Protein AF-0000000077902011 (afdb_homodimer)

Solvent-accessible surface area (backbone atoms only — not comparable to full-atom values): 17904 Å² total; per-residue (Å²): 120,69,70,60,54,56,53,49,54,52,48,48,55,47,44,52,52,46,49,56,50,55,68,57,34,73,66,52,51,57,49,39,41,45,25,23,42,30,40,17,46,44,50,27,26,70,61,70,76,51,81,43,44,37,40,57,30,70,66,43,25,51,51,51,55,58,44,61,73,37,83,66,37,44,55,45,51,48,33,32,53,66,62,37,69,85,57,43,68,66,44,29,61,64,56,63,69,36,73,92,52,53,88,37,29,40,35,40,29,17,16,59,59,52,91,48,34,27,42,25,27,36,32,24,46,55,15,62,43,68,56,47,87,57,96,64,68,70,35,47,59,31,36,33,15,61,45,80,48,61,40,67,48,97,86,67,47,76,45,59,25,35,39,34,44,36,37,15,55,65,63,77,133,120,70,70,61,54,55,54,48,53,52,48,48,57,47,45,50,51,45,46,56,51,55,68,58,35,72,66,52,51,56,50,40,40,45,26,24,42,31,41,18,47,44,48,25,26,71,58,72,76,55,80,43,44,38,39,58,31,70,67,44,24,50,50,49,54,57,44,63,72,38,81,65,37,46,56,43,51,49,34,33,53,67,63,38,69,86,56,42,67,67,44,29,62,66,57,64,70,36,73,91,52,53,88,37,29,41,35,41,29,18,18,58,61,51,91,47,36,26,43,24,28,36,33,24,47,56,14,61,44,67,56,46,88,58,97,65,67,71,34,47,59,31,36,32,15,61,46,80,48,60,40,68,46,97,86,70,46,77,45,57,26,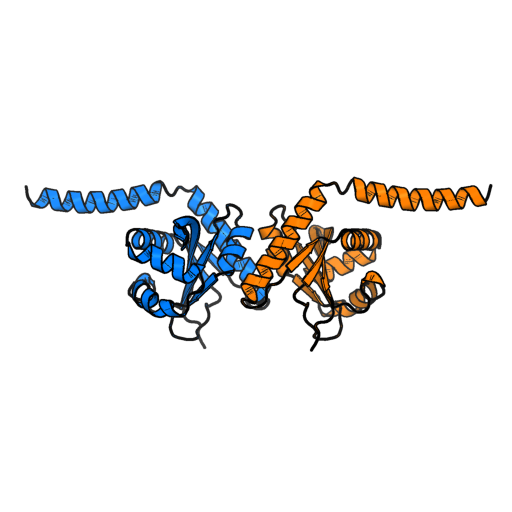34,40,34,45,35,35,16,53,65,62,77,133

pLDDT: mean 82.46, std 19.45, range [33.44, 98.12]

Sequence (346 aa):
MKTMKKILALALAGVMALALLTGCGTGSSASHKSIAKAMADYANGHWGKTTITCTSSAELDALLQMWAADPRFETAVKVVYTDDSASLPTIRSYFSSNPALSNKVVCLYCGKYDKDAGKQAINLNAHYAYINTSNIDLAGERQIGLITTSFTDTNGKKVKVRFAVVVSEIPKPMKTMKKILALALAGVMALALLTGCGTGSSASHKSIAKAMADYANGHWGKTTITCTSSAELDALLQMWAADPRFETAVKVVYTDDSASLPTIRSYFSSNPALSNKVVCLYCGKYDKDAGKQAINLNAHYAYINTSNIDLAGERQIGLITTSFTDTNGKKVKVRFAVVVSEIPKP

Secondary structure (DSSP, 8-state):
-HHHHHHHHHHHHHHHHHHHHHHS-HHHHHHHHHHHHHHHHHHHHHHSSS--EEEE-HHHHHHHHHHHTSTTHHHHHHHHHTT-GGGHHHHHHHHHT-GGGTTSEEEEEEEE--SSHHHHHHHHHTSEEE-SSS-PPP-SEEEEEEEEEEEE-TTS-EEEEEEEEEEEPPPP-/-HHHHHHHHHHHHHHHHHHHHHHS-HHHHHHHHHHHHHHHHHHHHHHSSS--EEEE-HHHHHHHHHHHTSTTHHHHHHHHHTT-GGGHHHHHHHHHT-GGGTTSEEEEEEEE--SSHHHHHHHHHTSEEE-SSS-PPP-SEEEEEEEEEEEE-TTS-EEEEEEEEEEEPPPP-

Nearest PDB structures (foldseek):
  3e23-assembly1_A  TM=6.601E-01  e=2.423E+00  Rhodopseudomonas palustris
  9ftg-assembly1_A  TM=6.464E-01  e=6.924E+00  Desulfofustis sp. PB-SRB1
  4w6r-assembly1_A  TM=4.523E-01  e=3.688E+00  synthetic construct
  3e23-assembly1_A  TM=6.634E-01  e=2.354E+00  Rhodopseudomonas palustris
  9ftg-assembly1_A  TM=6.468E-01  e=6.770E+00  Desulfofustis sp. PB-SRB1

Radius of gyration: 24.67 Å; Cα contacts (8 Å, |Δi|>4): 596; chains: 2; bounding box: 43×98×60 Å

Structure (mmCIF, N/CA/C/O backbone):
data_AF-0000000077902011-model_v1
#
loop_
_entity.id
_entity.type
_entity.pdbx_description
1 polymer Lipoprotein
#
loop_
_atom_site.group_PDB
_atom_site.id
_atom_site.type_symbol
_atom_site.label_atom_id
_atom_site.label_alt_id
_atom_site.label_comp_id
_atom_site.label_asym_id
_atom_site.label_entity_id
_atom_site.label_seq_id
_atom_site.pdbx_PDB_ins_code
_atom_site.Cartn_x
_atom_site.Cartn_y
_atom_site.Cartn_z
_atom_site.occupancy
_atom_site.B_iso_or_equiv
_atom_site.auth_seq_id
_atom_site.auth_comp_id
_atom_site.auth_asym_id
_atom_site.auth_atom_id
_atom_site.pdbx_PDB_model_num
ATOM 1 N N . MET A 1 1 ? -7.66 57.594 7.148 1 33.44 1 MET A N 1
ATOM 2 C CA . MET A 1 1 ? -6.473 56.938 6.594 1 33.44 1 MET A CA 1
ATOM 3 C C . MET A 1 1 ? -6.188 55.625 7.301 1 33.44 1 MET A C 1
ATOM 5 O O . MET A 1 1 ? -5.348 54.844 6.852 1 33.44 1 MET A O 1
ATOM 9 N N . LYS A 1 2 ? -6.441 55.531 8.555 1 48.31 2 LYS A N 1
ATOM 10 C CA . LYS A 1 2 ? -6.121 54.375 9.367 1 48.31 2 LYS A CA 1
ATOM 11 C C . LYS A 1 2 ? -7.008 53.188 9 1 48.31 2 LYS A C 1
ATOM 13 O O . LYS A 1 2 ? -6.586 52.031 9.102 1 48.31 2 LYS A O 1
ATOM 18 N N . THR A 1 3 ? -8.266 53.375 8.75 1 48.88 3 THR A N 1
ATOM 19 C CA . THR A 1 3 ? -9.18 52.281 8.422 1 48.88 3 THR A CA 1
ATOM 20 C C . THR A 1 3 ? -8.789 51.625 7.094 1 48.88 3 THR A C 1
ATOM 22 O O . THR A 1 3 ? -9.062 50.469 6.867 1 48.88 3 THR A O 1
ATOM 25 N N . MET A 1 4 ? -8.211 52.375 6.156 1 44.16 4 MET A N 1
ATOM 26 C CA . MET A 1 4 ? -7.875 51.781 4.867 1 44.16 4 MET A CA 1
ATOM 27 C C . MET A 1 4 ? -6.703 50.812 5.004 1 44.16 4 MET A C 1
ATOM 29 O O . MET A 1 4 ? -6.555 49.906 4.195 1 44.16 4 MET A O 1
ATOM 33 N N . LYS A 1 5 ? -5.785 51 5.941 1 45.81 5 LYS A N 1
ATOM 34 C CA . LYS A 1 5 ? -4.664 50.062 6.035 1 45.81 5 LYS A CA 1
ATOM 35 C C . LYS A 1 5 ? -5.113 48.719 6.586 1 45.81 5 LYS A C 1
ATOM 37 O O . LYS A 1 5 ? -4.52 47.688 6.27 1 45.81 5 LYS A O 1
ATOM 42 N N . LYS A 1 6 ? -6.082 48.625 7.477 1 44.25 6 LYS A N 1
ATOM 43 C CA . LYS A 1 6 ? -6.496 47.312 7.984 1 44.25 6 LYS A CA 1
ATOM 44 C C . LYS A 1 6 ? -7.23 46.5 6.91 1 44.25 6 LYS A C 1
ATOM 46 O O . LYS A 1 6 ? -7.113 45.281 6.848 1 44.25 6 LYS A O 1
ATOM 51 N N . ILE A 1 7 ? -7.984 47.125 6.059 1 45.97 7 ILE A N 1
ATOM 52 C CA . ILE A 1 7 ? -8.664 46.344 5.023 1 45.97 7 ILE A CA 1
ATOM 53 C C . ILE A 1 7 ? -7.648 45.844 4.004 1 45.97 7 ILE A C 1
ATOM 55 O O . ILE A 1 7 ? -7.758 44.719 3.521 1 45.97 7 ILE A O 1
ATOM 59 N N . LEU A 1 8 ? -6.555 46.625 3.799 1 42.62 8 LEU A N 1
ATOM 60 C CA . LEU A 1 8 ? -5.586 46.125 2.838 1 42.62 8 LEU A CA 1
ATOM 61 C C . LEU A 1 8 ? -4.812 44.938 3.422 1 42.62 8 LEU A C 1
ATOM 63 O O . LEU A 1 8 ? -4.527 43.969 2.715 1 42.62 8 LEU A O 1
ATOM 67 N N . ALA A 1 9 ? -4.492 44.906 4.727 1 42.31 9 ALA A N 1
ATOM 68 C CA . ALA A 1 9 ? -3.814 43.75 5.309 1 42.31 9 ALA A CA 1
ATOM 69 C C . ALA A 1 9 ? -4.719 42.531 5.297 1 42.31 9 ALA A C 1
ATOM 71 O O . ALA A 1 9 ? -4.254 41.406 5.059 1 42.31 9 ALA A O 1
ATOM 72 N N . LEU A 1 10 ? -6.004 42.656 5.555 1 41.75 10 LEU A N 1
ATOM 73 C CA . LEU A 1 10 ? -6.895 41.5 5.445 1 41.75 10 LEU A CA 1
ATOM 74 C C . LEU A 1 10 ? -7.066 41.094 3.988 1 41.75 10 LEU A C 1
ATOM 76 O O . LEU A 1 10 ? -7.129 39.906 3.684 1 41.75 10 LEU A O 1
ATOM 80 N N . ALA A 1 11 ? -7.145 42.062 3.055 1 43.78 11 ALA A N 1
ATOM 81 C CA . ALA A 1 11 ? -7.238 41.688 1.646 1 43.78 11 ALA A CA 1
ATOM 82 C C . ALA A 1 11 ? -5.945 41.031 1.169 1 43.78 11 ALA A C 1
ATOM 84 O O . ALA A 1 11 ? -5.984 40.062 0.393 1 43.78 11 ALA A O 1
ATOM 85 N N . LEU A 1 12 ? -4.77 41.5 1.669 1 39.56 12 LEU A N 1
ATOM 86 C CA . LEU A 1 12 ? -3.537 40.812 1.254 1 39.56 12 LEU A CA 1
ATOM 87 C C . LEU A 1 12 ? -3.41 39.469 1.911 1 39.56 12 LEU A C 1
ATOM 89 O O . LEU A 1 12 ? -2.93 38.5 1.289 1 39.56 12 LEU A O 1
ATOM 93 N N . ALA A 1 13 ? -3.775 39.25 3.227 1 41.5 13 ALA A N 1
ATOM 94 C CA . ALA A 1 13 ? -3.801 37.906 3.795 1 41.5 13 ALA A CA 1
ATOM 95 C C . ALA A 1 13 ? -4.824 37.031 3.082 1 41.5 13 ALA A C 1
ATOM 97 O O . ALA A 1 13 ? -4.605 35.812 2.902 1 41.5 13 ALA A O 1
ATOM 98 N N . GLY A 1 14 ? -5.926 37.531 2.654 1 40.59 14 GLY A N 1
ATOM 99 C CA . GLY A 1 14 ? -6.887 36.781 1.864 1 40.59 14 GLY A CA 1
ATOM 100 C C . GLY A 1 14 ? -6.391 36.438 0.469 1 40.59 14 GLY A C 1
ATOM 101 O O . GLY A 1 14 ? -6.582 35.344 -0.021 1 40.59 14 GLY A O 1
ATOM 102 N N . VAL A 1 15 ? -5.867 37.469 -0.23 1 39.56 15 VAL A N 1
ATOM 103 C CA . VAL A 1 15 ? -5.391 37.281 -1.593 1 39.56 15 VAL A CA 1
ATOM 104 C C . VAL A 1 15 ? -4.156 36.375 -1.575 1 39.56 15 VAL A C 1
ATOM 106 O O . VAL A 1 15 ? -3.996 35.5 -2.443 1 39.56 15 VAL A O 1
ATOM 109 N N . MET A 1 16 ? -3.207 36.594 -0.618 1 36.62 16 MET A N 1
ATOM 110 C CA . MET A 1 16 ? -2.096 35.656 -0.575 1 36.62 16 MET A CA 1
ATOM 111 C C . MET A 1 16 ? -2.584 34.25 -0.218 1 36.62 16 MET A C 1
ATOM 113 O O . MET A 1 16 ? -2.07 33.25 -0.737 1 36.62 16 MET A O 1
ATOM 117 N N . ALA A 1 17 ? -3.586 34.156 0.651 1 40.44 17 ALA A N 1
ATOM 118 C CA . ALA A 1 17 ? -4.184 32.844 0.874 1 40.44 17 ALA A CA 1
ATOM 119 C C . ALA A 1 17 ? -4.887 32.344 -0.383 1 40.44 17 ALA A C 1
ATOM 121 O O . ALA A 1 17 ? -4.801 31.141 -0.718 1 40.44 17 ALA A O 1
ATOM 122 N N . LEU A 1 18 ? -5.602 33.188 -1.125 1 42.34 18 LEU A N 1
ATOM 123 C CA . LEU A 1 18 ? -6.238 32.781 -2.367 1 42.34 18 L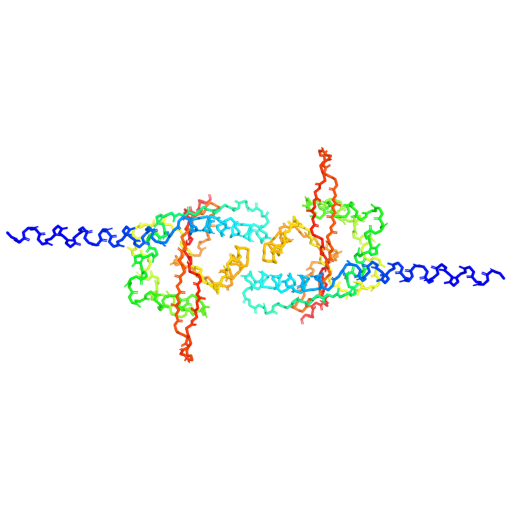EU A CA 1
ATOM 124 C C . LEU A 1 18 ? -5.195 32.5 -3.441 1 42.34 18 LEU A C 1
ATOM 126 O O . LEU A 1 18 ? -5.359 31.562 -4.234 1 42.34 18 LEU A O 1
ATOM 130 N N . ALA A 1 19 ? -4.191 33.344 -3.668 1 40.56 19 ALA A N 1
ATOM 131 C CA . ALA A 1 19 ? -3.164 33.094 -4.672 1 40.56 19 ALA A CA 1
ATOM 132 C C . ALA A 1 19 ? -2.383 31.828 -4.34 1 40.56 19 ALA A C 1
ATOM 134 O O . ALA A 1 19 ? -1.995 31.078 -5.238 1 40.56 19 ALA A O 1
ATOM 135 N N . LEU A 1 20 ? -1.957 31.625 -3.1 1 41.31 20 LEU A N 1
ATOM 136 C CA . LEU A 1 20 ? -1.338 30.344 -2.748 1 41.31 20 LEU A CA 1
ATOM 137 C C . LEU A 1 20 ? -2.307 29.188 -2.973 1 41.31 20 LEU A C 1
ATOM 139 O O . LEU A 1 20 ? -1.893 28.094 -3.344 1 41.31 20 LEU A O 1
ATOM 143 N N . LEU A 1 21 ? -3.58 29.422 -2.789 1 41.5 21 LEU A N 1
ATOM 144 C CA . LEU A 1 21 ? -4.543 28.391 -3.18 1 41.5 21 LEU A CA 1
ATOM 145 C C . LEU A 1 21 ? -4.617 28.266 -4.699 1 41.5 21 LEU A C 1
ATOM 147 O O . LEU A 1 21 ? -4.859 27.172 -5.223 1 41.5 21 LEU A O 1
ATOM 151 N N . THR A 1 22 ? -4.621 29.344 -5.434 1 38.09 22 THR A N 1
ATOM 152 C CA . THR A 1 22 ? -4.738 29.25 -6.883 1 38.09 22 THR A CA 1
ATOM 153 C C . THR A 1 22 ? -3.473 28.641 -7.492 1 38.09 22 THR A C 1
ATOM 155 O O . THR A 1 22 ? -3.516 28.047 -8.57 1 38.09 22 THR A O 1
ATOM 158 N N . GLY A 1 23 ? -2.299 28.984 -7.113 1 37.03 23 GLY A N 1
ATOM 159 C CA . GLY A 1 23 ? -1.117 28.344 -7.676 1 37.03 23 GLY A CA 1
ATOM 160 C C . GLY A 1 23 ? -0.996 26.875 -7.312 1 37.03 23 GLY A C 1
ATOM 161 O O . GLY A 1 23 ? -0.051 26.203 -7.73 1 37.03 23 GLY A O 1
ATOM 162 N N . CYS A 1 24 ? -1.289 26.531 -6.113 1 38.84 24 CYS A N 1
ATOM 163 C CA . CYS A 1 24 ? -1.446 25.109 -5.91 1 38.84 24 CYS A CA 1
ATOM 164 C C . CYS A 1 24 ? -2.531 24.531 -6.82 1 38.84 24 CYS A C 1
ATOM 166 O O . CYS A 1 24 ? -3.723 24.703 -6.547 1 38.84 24 CYS A O 1
ATOM 168 N N . GLY A 1 25 ? -2.494 24.688 -8.07 1 36.78 25 GLY A N 1
ATOM 169 C CA . GLY A 1 25 ? -3.223 24.406 -9.297 1 36.78 25 GLY A CA 1
ATOM 170 C C . GLY A 1 25 ? -4.094 23.172 -9.203 1 36.78 25 GLY A C 1
ATOM 171 O O . GLY A 1 25 ? -3.896 22.328 -8.328 1 36.78 25 GLY A O 1
ATOM 172 N N . THR A 1 26 ? -5.207 23.156 -9.984 1 42 26 THR A N 1
ATOM 173 C CA . THR A 1 26 ? -6.137 22.094 -10.375 1 42 26 THR A CA 1
ATOM 174 C C . THR A 1 26 ? -5.441 20.75 -10.406 1 42 26 THR A C 1
ATOM 176 O O . THR A 1 26 ? -6.051 19.719 -10.094 1 42 26 THR A O 1
ATOM 179 N N . GLY A 1 27 ? -4.184 20.766 -10.844 1 45.47 27 GLY A N 1
ATOM 180 C CA . GLY A 1 27 ? -3.416 19.531 -10.891 1 45.47 27 GLY A CA 1
ATOM 181 C C . GLY A 1 27 ? -3.236 18.891 -9.523 1 45.47 27 GLY A C 1
ATOM 182 O O . GLY A 1 27 ? -3.189 17.672 -9.406 1 45.47 27 GLY A O 1
ATOM 183 N N . SER A 1 28 ? -3.189 19.828 -8.461 1 57.06 28 SER A N 1
ATOM 184 C CA . SER A 1 28 ? -3.051 19.375 -7.078 1 57.06 28 SER A CA 1
ATOM 185 C C . SER A 1 28 ? -4.301 18.625 -6.613 1 57.06 28 SER A C 1
ATOM 187 O O . SER A 1 28 ? -4.203 17.562 -6 1 57.06 28 SER A O 1
ATOM 189 N N . SER A 1 29 ? -5.395 19.125 -7.309 1 72.06 29 SER A N 1
ATOM 190 C CA . SER A 1 29 ? -6.621 18.5 -6.828 1 72.06 29 SER A CA 1
ATOM 191 C C . SER A 1 29 ? -6.785 17.094 -7.395 1 72.06 29 SER A C 1
ATOM 193 O O . SER A 1 29 ? -7.09 16.156 -6.66 1 72.06 29 SER A O 1
ATOM 195 N N . ALA A 1 30 ? -6.449 17.016 -8.789 1 77 30 ALA A N 1
ATOM 196 C CA . ALA A 1 30 ? -6.566 15.68 -9.359 1 77 30 ALA A CA 1
ATOM 197 C C . ALA A 1 30 ? -5.566 14.727 -8.719 1 77 30 ALA A C 1
ATOM 199 O O . ALA A 1 30 ? -5.895 13.57 -8.445 1 77 30 ALA A O 1
ATOM 200 N N . SER A 1 31 ? -4.438 15.25 -8.438 1 90.25 31 SER A N 1
ATOM 201 C CA . SER A 1 31 ? -3.406 14.445 -7.793 1 90.25 31 SER A CA 1
ATOM 202 C C . SER A 1 31 ? -3.811 14.062 -6.371 1 90.25 31 SER A C 1
ATOM 204 O O . SER A 1 31 ? -3.658 12.906 -5.969 1 90.25 31 SER A O 1
ATOM 206 N N . HIS A 1 32 ? -4.512 15.023 -5.711 1 95.25 32 HIS A N 1
ATOM 207 C CA . HIS A 1 32 ? -4.922 14.742 -4.34 1 95.25 32 HIS A CA 1
ATOM 208 C C . HIS A 1 32 ? -6.047 13.711 -4.301 1 95.25 32 HIS A C 1
ATOM 210 O O . HIS A 1 32 ? -6.055 12.828 -3.445 1 95.25 32 HIS A O 1
ATOM 216 N N . LYS A 1 33 ? -6.859 13.82 -5.309 1 96.38 33 LYS A N 1
ATOM 217 C CA . LYS A 1 33 ? -7.938 12.844 -5.402 1 96.38 33 LYS A CA 1
ATOM 218 C C . LYS A 1 33 ? -7.391 11.445 -5.656 1 96.38 33 LYS A C 1
ATOM 220 O O . LYS A 1 33 ? -7.84 10.477 -5.039 1 96.38 33 LYS A O 1
ATOM 225 N N . SER A 1 34 ? -6.457 11.383 -6.512 1 96.69 34 SER A N 1
ATOM 226 C CA . SER A 1 34 ? -5.867 10.086 -6.832 1 96.69 34 SER A CA 1
ATOM 227 C C . SER A 1 34 ? -5.129 9.5 -5.633 1 96.69 34 SER A C 1
ATOM 229 O O . SER A 1 34 ? -5.188 8.297 -5.387 1 96.69 34 SER A O 1
ATOM 231 N N . ILE A 1 35 ? -4.512 10.312 -4.906 1 97.44 35 ILE A N 1
ATOM 232 C CA . ILE A 1 35 ? -3.799 9.844 -3.725 1 97.44 35 ILE A CA 1
ATOM 233 C C . ILE A 1 35 ? -4.801 9.398 -2.662 1 97.44 35 ILE A C 1
ATOM 235 O O . ILE A 1 35 ? -4.605 8.375 -2.008 1 97.44 35 ILE A O 1
ATOM 239 N N . ALA A 1 36 ? -5.828 10.133 -2.504 1 98.12 36 ALA A N 1
ATOM 240 C CA . ALA A 1 36 ? -6.875 9.742 -1.562 1 98.12 36 ALA A CA 1
ATOM 241 C C . ALA A 1 36 ? -7.422 8.352 -1.891 1 98.12 36 ALA A C 1
ATOM 243 O O . ALA A 1 36 ? -7.543 7.504 -1.007 1 98.12 36 ALA A O 1
ATOM 244 N N . LYS A 1 37 ? -7.68 8.18 -3.092 1 97 37 LYS A N 1
ATOM 245 C CA . LYS A 1 37 ? -8.18 6.871 -3.514 1 97 37 LYS A CA 1
ATOM 246 C C . LYS A 1 37 ? -7.152 5.773 -3.236 1 97 37 LYS A C 1
ATOM 248 O O . LYS A 1 37 ? -7.508 4.695 -2.758 1 97 37 LYS A O 1
ATOM 253 N N . ALA A 1 38 ? -5.953 6.02 -3.6 1 97.25 38 ALA A N 1
ATOM 254 C CA . ALA A 1 38 ? -4.895 5.039 -3.381 1 97.25 38 ALA A CA 1
ATOM 255 C C . ALA A 1 38 ? -4.719 4.746 -1.893 1 97.25 38 ALA A C 1
ATOM 257 O O . ALA A 1 38 ? -4.422 3.611 -1.509 1 97.25 38 ALA A O 1
ATOM 258 N N . MET A 1 39 ? -4.887 5.742 -1.025 1 97.06 39 MET A N 1
ATOM 259 C CA . MET A 1 39 ? -4.828 5.555 0.421 1 97.06 39 MET A CA 1
ATOM 260 C C . MET A 1 39 ? -5.934 4.617 0.894 1 97.06 39 MET A C 1
ATOM 262 O O . MET A 1 39 ? -5.695 3.744 1.732 1 97.06 39 MET A O 1
ATOM 266 N N . ALA A 1 40 ? -7.055 4.848 0.366 1 96.5 40 ALA A N 1
ATOM 267 C CA . ALA A 1 40 ? -8.164 3.961 0.7 1 96.5 40 ALA A CA 1
ATOM 268 C C . ALA A 1 40 ? -7.895 2.537 0.224 1 96.5 40 ALA A C 1
ATOM 270 O O . ALA A 1 40 ? -8.102 1.577 0.972 1 96.5 40 ALA A O 1
ATOM 271 N N . ASP A 1 41 ? -7.449 2.408 -1.037 1 94.75 41 ASP A N 1
ATOM 272 C CA . ASP A 1 41 ? -7.137 1.093 -1.585 1 94.75 41 ASP A CA 1
ATOM 273 C C . ASP A 1 41 ? -6.066 0.391 -0.752 1 94.75 41 ASP A C 1
ATOM 275 O O . ASP A 1 41 ? -6.16 -0.812 -0.5 1 94.75 41 ASP A O 1
ATOM 279 N N . TYR A 1 42 ? -5.035 1.106 -0.349 1 95.88 42 TYR A N 1
ATOM 280 C CA . TYR A 1 42 ? -3.994 0.575 0.523 1 95.88 42 TYR A CA 1
ATOM 281 C C . TYR A 1 42 ? -4.594 0.002 1.802 1 95.88 42 TYR A C 1
ATOM 283 O O . TYR A 1 42 ? -4.309 -1.142 2.168 1 95.88 42 TYR A O 1
ATOM 291 N N . ALA A 1 43 ? -5.422 0.808 2.428 1 93.38 43 ALA A N 1
ATOM 292 C CA . ALA A 1 43 ? -6.023 0.412 3.697 1 93.38 43 ALA A CA 1
ATOM 293 C C . ALA A 1 43 ? -6.938 -0.797 3.518 1 93.38 43 ALA A C 1
ATOM 295 O O . ALA A 1 43 ? -6.957 -1.701 4.355 1 93.38 43 ALA A O 1
ATOM 296 N N . ASN A 1 44 ? -7.676 -0.792 2.467 1 92.38 44 ASN A N 1
ATOM 297 C CA . ASN A 1 44 ? -8.602 -1.893 2.207 1 92.38 44 ASN A CA 1
ATOM 298 C C . ASN A 1 44 ? -7.852 -3.201 1.956 1 92.38 44 ASN A C 1
ATOM 300 O O . ASN A 1 44 ? -8.336 -4.273 2.314 1 92.38 44 ASN A O 1
ATOM 304 N N . GLY A 1 45 ? -6.746 -3.111 1.228 1 88.56 45 GLY A N 1
ATOM 305 C CA . GLY A 1 45 ? -5.922 -4.289 1.017 1 88.56 45 GLY A CA 1
ATOM 306 C C . GLY A 1 45 ? -5.398 -4.891 2.307 1 88.56 45 GLY A C 1
ATOM 307 O O . GLY A 1 45 ? -5.176 -6.102 2.389 1 88.56 45 GLY A O 1
ATOM 308 N N . HIS A 1 46 ? -5.262 -4.156 3.256 1 81.5 46 HIS A N 1
ATOM 309 C CA . HIS A 1 46 ? -4.719 -4.582 4.539 1 81.5 46 HIS A CA 1
ATOM 310 C C . HIS A 1 46 ? -5.824 -5.074 5.469 1 81.5 46 HIS A C 1
ATOM 312 O O . HIS A 1 46 ? -5.664 -6.098 6.137 1 81.5 46 HIS A O 1
ATOM 318 N N . TRP A 1 47 ? -6.836 -4.383 5.512 1 70.25 47 TRP A N 1
ATOM 319 C CA . TRP A 1 47 ? -7.82 -4.637 6.559 1 70.25 47 TRP A CA 1
ATOM 320 C C . TRP A 1 47 ? -8.969 -5.488 6.027 1 70.25 47 TRP A C 1
ATOM 322 O O . TRP A 1 47 ? -9.68 -6.133 6.801 1 70.25 47 TRP A O 1
ATOM 332 N N . GLY A 1 48 ? -8.945 -5.941 4.648 1 60.94 48 GLY A N 1
ATOM 333 C CA . GLY A 1 48 ? -9.844 -6.848 3.955 1 60.94 48 GLY A CA 1
ATOM 334 C C . GLY A 1 48 ? -11.312 -6.516 4.172 1 60.94 48 GLY A C 1
ATOM 335 O O . GLY A 1 48 ? -12.148 -6.785 3.311 1 60.94 48 GLY A O 1
ATOM 336 N N . LYS A 1 49 ? -11.789 -6.184 5.457 1 57.78 49 LYS A N 1
ATOM 337 C CA . LYS A 1 49 ? -13.18 -6.422 5.816 1 57.78 49 LYS A CA 1
ATOM 338 C C . LYS A 1 49 ? -13.992 -5.129 5.773 1 57.78 49 LYS A C 1
ATOM 340 O O . LYS A 1 49 ? -15.211 -5.16 5.602 1 57.78 49 LYS A O 1
ATOM 345 N N . THR A 1 50 ? -13.281 -4.082 5.941 1 65.31 50 THR A N 1
ATOM 346 C CA . THR A 1 50 ? -14.078 -2.863 5.961 1 65.31 50 THR A CA 1
ATOM 347 C C . THR A 1 50 ? -13.797 -2.012 4.727 1 65.31 50 THR A C 1
ATOM 349 O O . THR A 1 50 ? -12.656 -1.924 4.27 1 65.31 50 THR A O 1
ATOM 352 N N . THR A 1 51 ? -14.938 -1.698 4.113 1 86.94 51 THR A N 1
ATOM 353 C CA . THR A 1 51 ? -14.773 -0.815 2.963 1 86.94 51 THR A CA 1
ATOM 354 C C . THR A 1 51 ? -14.32 0.574 3.404 1 86.94 51 THR A C 1
ATOM 356 O O . THR A 1 51 ? -15.094 1.318 4.012 1 86.94 51 THR A O 1
ATOM 359 N N . ILE A 1 52 ? -13.109 0.913 3.365 1 93.88 52 ILE A N 1
ATOM 360 C CA . I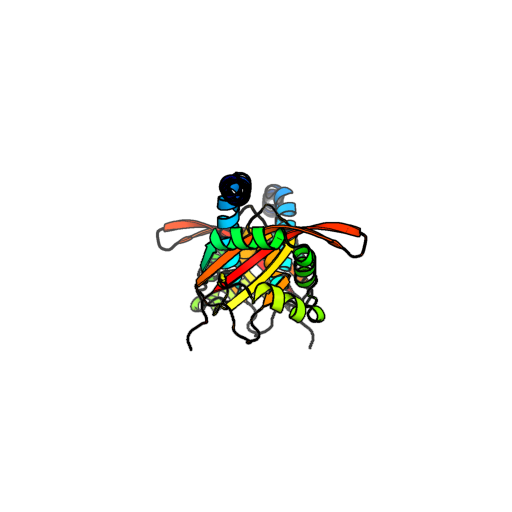LE A 1 52 ? -12.539 2.221 3.664 1 93.88 52 ILE A CA 1
ATOM 361 C C . ILE A 1 52 ? -12.648 3.123 2.436 1 93.88 52 ILE A C 1
ATOM 363 O O . ILE A 1 52 ? -12.375 2.688 1.313 1 93.88 52 ILE A O 1
ATOM 367 N N . THR A 1 53 ? -13.227 4.305 2.68 1 96.19 53 THR A N 1
ATOM 368 C CA . THR A 1 53 ? -13.211 5.34 1.653 1 96.19 53 THR A CA 1
ATOM 369 C C . THR A 1 53 ? -12.43 6.562 2.129 1 96.19 53 THR A C 1
ATOM 371 O O . THR A 1 53 ? -12.438 6.883 3.318 1 96.19 53 THR A O 1
ATOM 374 N N . CYS A 1 54 ? -11.727 7.23 1.174 1 96.81 54 CYS A N 1
ATOM 375 C CA . CYS A 1 54 ? -10.992 8.461 1.441 1 96.81 54 CYS A CA 1
ATOM 376 C C . CYS A 1 54 ? -11.312 9.531 0.404 1 96.81 54 CYS A C 1
ATOM 378 O O . CYS A 1 54 ? -11.148 9.305 -0.796 1 96.81 54 CYS A O 1
ATOM 380 N N . THR A 1 55 ? -11.773 10.656 0.87 1 97.44 55 THR A N 1
ATOM 381 C CA . THR A 1 55 ? -12.07 11.773 -0.019 1 97.44 55 THR A CA 1
ATOM 382 C C . THR A 1 55 ? -11.117 12.938 0.246 1 97.44 55 THR A C 1
ATOM 384 O O . THR A 1 55 ? -10.883 13.305 1.399 1 97.44 55 THR A O 1
ATOM 387 N N . SER A 1 56 ? -10.648 13.5 -0.889 1 97.12 56 SER A N 1
ATOM 388 C CA . SER A 1 56 ? -9.82 14.695 -0.75 1 97.12 56 SER A CA 1
ATOM 389 C C . SER A 1 56 ? -10.633 15.875 -0.223 1 97.12 56 SER A C 1
ATOM 391 O O . SER A 1 56 ? -11.758 16.094 -0.664 1 97.12 56 SER A O 1
ATOM 393 N N . SER A 1 57 ? -10.008 16.594 0.722 1 96.19 57 SER A N 1
ATOM 394 C CA . SER A 1 57 ? -10.695 17.719 1.352 1 96.19 57 SER A CA 1
ATOM 395 C C . SER A 1 57 ? -9.953 19.031 1.114 1 96.19 57 SER A C 1
ATOM 397 O O . SER A 1 57 ? -8.852 19.219 1.631 1 96.19 57 SER A O 1
ATOM 399 N N . ALA A 1 58 ? -10.625 19.922 0.441 1 93.19 58 ALA A N 1
ATOM 400 C CA . ALA A 1 58 ? -10.047 21.25 0.211 1 93.19 58 ALA A CA 1
ATOM 401 C C . ALA A 1 58 ? -9.852 22 1.526 1 93.19 58 ALA A C 1
ATOM 403 O O . ALA A 1 58 ? -8.898 22.766 1.675 1 93.19 58 ALA A O 1
ATOM 404 N N . GLU A 1 59 ? -10.758 21.781 2.422 1 92.31 59 GLU A N 1
ATOM 405 C CA . GLU A 1 59 ? -10.664 22.406 3.736 1 92.31 59 GLU A CA 1
ATOM 406 C C . GLU A 1 59 ? -9.414 21.953 4.48 1 92.31 59 GLU A C 1
ATOM 408 O O . GLU A 1 59 ? -8.703 22.766 5.066 1 92.31 59 GLU A O 1
ATOM 413 N N . LEU A 1 60 ? -9.18 20.719 4.422 1 94.56 60 LEU A N 1
ATOM 414 C CA . LEU A 1 60 ? -8 20.188 5.102 1 94.56 60 LEU A CA 1
ATOM 415 C C . LEU A 1 60 ? -6.727 20.594 4.375 1 94.56 60 LEU A C 1
ATOM 417 O O . LEU A 1 60 ? -5.699 20.844 5.012 1 94.56 60 LEU A O 1
ATOM 421 N N . ASP A 1 61 ? -6.789 20.688 3.051 1 94.88 61 ASP A N 1
ATOM 422 C CA . ASP A 1 61 ? -5.66 21.25 2.312 1 94.88 61 ASP A CA 1
ATOM 423 C C . ASP A 1 61 ? -5.324 22.656 2.805 1 94.88 61 ASP A C 1
ATOM 425 O O . ASP A 1 61 ? -4.156 22.969 3.047 1 94.88 61 ASP A O 1
ATOM 429 N N . ALA A 1 62 ? -6.348 23.438 2.904 1 92.88 62 ALA A N 1
ATOM 430 C CA . ALA A 1 62 ? -6.176 24.812 3.344 1 92.88 62 ALA A CA 1
ATOM 431 C C . ALA A 1 62 ? -5.605 24.875 4.758 1 92.88 62 ALA A C 1
ATOM 433 O O . ALA A 1 62 ? -4.746 25.703 5.055 1 92.88 62 ALA A O 1
ATOM 434 N N . LEU A 1 63 ? -6.09 24.031 5.578 1 92.31 63 LEU A N 1
ATOM 435 C CA . LEU A 1 63 ? -5.582 23.953 6.945 1 92.31 63 LEU A CA 1
ATOM 436 C C . LEU A 1 63 ? -4.086 23.656 6.949 1 92.31 63 LEU A C 1
ATOM 438 O O . LEU A 1 63 ? -3.322 24.297 7.672 1 92.31 63 LEU A O 1
ATOM 442 N N . LEU A 1 64 ? -3.678 22.734 6.145 1 94.38 64 LEU A N 1
ATOM 443 C CA . LEU A 1 64 ? -2.266 22.375 6.066 1 94.38 64 LEU A CA 1
ATOM 444 C C . LEU A 1 64 ? -1.437 23.547 5.531 1 94.38 64 LEU A C 1
ATOM 446 O O . LEU A 1 64 ? -0.309 23.766 5.98 1 94.38 64 LEU A O 1
ATOM 450 N N . GLN A 1 65 ? -2.012 24.219 4.617 1 93.38 65 GLN A N 1
ATOM 451 C CA . GLN A 1 65 ? -1.31 25.391 4.105 1 93.38 65 GLN A CA 1
ATOM 452 C C . GLN A 1 65 ? -1.116 26.438 5.195 1 93.38 65 GLN A C 1
ATOM 454 O O . GLN A 1 65 ? -0.053 27.062 5.289 1 93.38 65 GLN A O 1
ATOM 459 N N . MET A 1 66 ? -2.066 26.641 5.996 1 91.31 66 MET A N 1
ATOM 460 C CA . MET A 1 66 ? -1.971 27.562 7.117 1 91.31 66 MET A CA 1
ATOM 461 C C . MET A 1 66 ? -0.907 27.109 8.109 1 91.31 66 MET A C 1
ATOM 463 O O . MET A 1 66 ? -0.099 27.906 8.578 1 91.31 66 MET A O 1
ATOM 467 N N . TRP A 1 67 ? -0.918 25.828 8.383 1 90.69 67 TRP A N 1
ATOM 468 C CA . TRP A 1 67 ? 0.071 25.266 9.305 1 90.69 67 TRP A CA 1
ATOM 469 C C . TRP A 1 67 ? 1.479 25.406 8.734 1 90.69 67 TRP A C 1
ATOM 471 O O . TRP A 1 67 ? 2.441 25.609 9.477 1 90.69 67 TRP A O 1
ATOM 481 N N . ALA A 1 68 ? 1.575 25.297 7.488 1 93.44 68 ALA A N 1
ATOM 482 C CA . ALA A 1 68 ? 2.885 25.344 6.84 1 93.44 68 ALA A CA 1
ATOM 483 C C . ALA A 1 68 ? 3.527 26.719 6.969 1 93.44 68 ALA A C 1
ATOM 485 O O . ALA A 1 68 ? 4.734 26.859 6.777 1 93.44 68 ALA A O 1
ATOM 486 N N . ALA A 1 69 ? 2.738 27.703 7.223 1 91.06 69 ALA A N 1
ATOM 487 C CA . ALA A 1 69 ? 3.254 29.047 7.41 1 91.06 69 ALA A CA 1
ATOM 488 C C . ALA A 1 69 ? 3.891 29.203 8.789 1 91.06 69 ALA A C 1
ATOM 490 O O . ALA A 1 69 ? 4.621 30.172 9.039 1 91.06 69 ALA A O 1
ATOM 491 N N . ASP A 1 70 ? 3.551 28.266 9.719 1 88.38 70 ASP A N 1
ATOM 492 C CA . ASP A 1 70 ? 4.117 28.266 11.062 1 88.38 70 ASP A CA 1
ATOM 493 C C . ASP A 1 70 ? 5.484 27.578 11.078 1 88.38 70 ASP A C 1
ATOM 495 O O . ASP A 1 70 ? 5.629 26.453 10.609 1 88.38 70 ASP A O 1
ATOM 499 N N . PRO A 1 71 ? 6.457 28.219 11.703 1 87.12 71 PRO A N 1
ATOM 500 C CA . PRO A 1 71 ? 7.801 27.641 11.734 1 87.12 71 PRO A CA 1
ATOM 501 C C . PRO A 1 71 ? 7.844 26.297 12.461 1 87.12 71 PRO A C 1
ATOM 503 O O . PRO A 1 71 ? 8.766 25.516 12.258 1 87.12 71 PRO A O 1
ATOM 506 N N . ARG A 1 72 ? 6.93 26 13.367 1 86.56 72 ARG A N 1
ATOM 507 C CA . ARG A 1 72 ? 6.902 24.734 14.109 1 86.56 72 ARG A CA 1
ATOM 508 C C . ARG A 1 72 ? 6.438 23.594 13.234 1 86.56 72 ARG A C 1
ATOM 510 O O . ARG A 1 72 ? 6.613 22.422 13.586 1 86.56 72 ARG A O 1
ATOM 517 N N . PHE A 1 73 ? 5.926 23.875 12.078 1 93.25 73 PHE A N 1
ATOM 518 C CA . PHE A 1 73 ? 5.371 22.859 11.195 1 93.25 73 PHE A CA 1
ATOM 519 C C . PHE A 1 73 ? 6.461 21.906 10.711 1 93.25 73 PHE A C 1
ATOM 521 O O . PHE A 1 73 ? 6.262 20.688 10.656 1 93.25 73 PHE A O 1
ATOM 528 N N . GLU A 1 74 ? 7.543 22.484 10.344 1 94.38 74 GLU A N 1
ATOM 529 C CA . GLU A 1 74 ? 8.633 21.641 9.867 1 94.38 74 GLU A CA 1
ATOM 530 C C . GLU A 1 74 ? 9.023 20.609 10.922 1 94.38 74 GLU A C 1
ATOM 532 O O . GLU A 1 74 ? 9.336 19.453 10.586 1 94.38 74 GLU A O 1
ATOM 537 N N . THR A 1 75 ? 9.008 20.984 12.141 1 92.06 75 THR A N 1
ATOM 538 C CA . THR A 1 75 ? 9.305 20.062 13.227 1 92.06 75 THR A CA 1
ATOM 539 C C . THR A 1 75 ? 8.273 18.938 13.281 1 92.06 75 THR A C 1
ATOM 541 O O . THR A 1 75 ? 8.625 17.781 13.461 1 92.06 75 THR A O 1
ATOM 544 N N . ALA A 1 76 ? 7.062 19.281 13.141 1 92.69 76 ALA A N 1
ATOM 545 C CA . ALA A 1 76 ? 5.996 18.281 13.141 1 92.69 76 ALA A CA 1
ATOM 546 C C . ALA A 1 76 ? 6.18 17.281 12 1 92.69 76 ALA A C 1
ATOM 548 O O . ALA A 1 76 ? 6.047 16.078 12.203 1 92.69 76 ALA A O 1
ATOM 549 N N . VAL A 1 77 ? 6.527 17.812 10.844 1 96.12 77 VAL A N 1
ATOM 550 C CA . VAL A 1 77 ? 6.773 16.984 9.672 1 96.12 77 VAL A CA 1
ATOM 551 C C . VAL A 1 77 ? 7.902 15.992 9.969 1 96.12 77 VAL A C 1
ATOM 553 O O . VAL A 1 77 ? 7.762 14.789 9.727 1 96.12 77 VAL A O 1
ATOM 556 N N . LYS A 1 78 ? 8.914 16.453 10.57 1 95 78 LYS A N 1
ATOM 557 C CA . LYS A 1 78 ? 10.078 15.625 10.891 1 95 78 LYS A CA 1
ATOM 558 C C . LYS A 1 78 ? 9.719 14.547 11.914 1 95 78 LYS A C 1
ATOM 560 O O . LYS A 1 78 ? 10.125 13.391 11.766 1 95 78 LYS A O 1
ATOM 565 N N . VAL A 1 79 ? 9 14.922 12.883 1 94.19 79 VAL A N 1
ATOM 566 C CA . VAL A 1 79 ? 8.625 14 13.945 1 94.19 79 VAL A CA 1
ATOM 567 C C . VAL A 1 79 ? 7.832 12.828 13.367 1 94.19 79 VAL A C 1
ATOM 569 O O . VAL A 1 79 ? 8.094 11.672 13.688 1 94.19 79 VAL A O 1
ATOM 572 N N . VAL A 1 80 ? 6.922 13.109 12.477 1 94.62 80 VAL A N 1
ATOM 573 C CA . VAL A 1 80 ? 6.109 12.055 11.891 1 94.62 80 VAL A CA 1
ATOM 574 C C . VAL A 1 80 ? 6.957 11.219 10.93 1 94.62 80 VAL A C 1
ATOM 576 O O . VAL A 1 80 ? 6.906 9.984 10.961 1 94.62 80 VAL A O 1
ATOM 579 N N . TYR A 1 81 ? 7.762 11.859 10.148 1 96.12 81 TYR A N 1
ATOM 580 C CA . TYR A 1 81 ? 8.562 11.18 9.133 1 96.12 81 TYR A CA 1
ATOM 581 C C . TYR A 1 81 ? 9.562 10.227 9.781 1 96.12 81 TYR A C 1
ATOM 583 O O . TYR A 1 81 ? 9.898 9.188 9.211 1 96.12 81 TYR A O 1
ATOM 591 N N . THR A 1 82 ? 10.055 10.562 10.953 1 93.31 82 THR A N 1
ATOM 592 C CA . THR A 1 82 ? 11.102 9.773 11.594 1 93.31 82 THR A CA 1
ATOM 593 C C . THR A 1 82 ? 10.516 8.875 12.68 1 93.31 82 THR A C 1
ATOM 595 O O . THR A 1 82 ? 11.258 8.219 13.414 1 93.31 82 THR A O 1
ATOM 598 N N . ASP A 1 83 ? 9.266 8.938 12.828 1 91.75 83 ASP A N 1
ATOM 599 C CA . ASP A 1 83 ? 8.57 8.148 13.844 1 91.75 83 ASP A CA 1
ATOM 600 C C . ASP A 1 83 ? 9.086 8.469 15.242 1 91.75 83 ASP A C 1
ATOM 602 O O . ASP A 1 83 ? 9.336 7.562 16.047 1 91.75 83 ASP A O 1
ATOM 606 N N . ASP A 1 84 ? 9.305 9.711 15.508 1 91.31 84 ASP A N 1
ATOM 607 C CA . ASP A 1 84 ? 9.797 10.141 16.812 1 91.31 84 ASP A CA 1
ATOM 608 C C . ASP A 1 84 ? 8.656 10.219 17.828 1 91.31 84 ASP A C 1
ATOM 610 O O . ASP A 1 84 ? 8.109 11.289 18.078 1 91.31 84 ASP A O 1
ATOM 614 N N . SER A 1 85 ? 8.352 9.148 18.469 1 86.38 85 SER A N 1
ATOM 615 C CA . SER A 1 85 ? 7.227 9.031 19.391 1 86.38 85 SER A CA 1
ATOM 616 C C . SER A 1 85 ? 7.43 9.891 20.625 1 86.38 85 SER A C 1
ATOM 618 O O . SER A 1 85 ? 6.461 10.336 21.25 1 86.38 85 SER A O 1
ATOM 620 N N . ALA A 1 86 ? 8.641 10.141 20.906 1 89.19 86 ALA A N 1
ATOM 621 C CA . ALA A 1 86 ? 8.945 10.93 22.094 1 89.19 86 ALA A CA 1
ATOM 622 C C . ALA A 1 86 ? 8.531 12.391 21.906 1 89.19 86 ALA A C 1
ATOM 624 O O . ALA A 1 86 ? 8.172 13.062 22.875 1 89.19 86 ALA A O 1
ATOM 625 N N . SER A 1 87 ? 8.57 12.859 20.75 1 89.12 87 SER A N 1
ATOM 626 C CA . SER A 1 87 ? 8.289 14.258 20.453 1 89.12 87 SER A CA 1
ATOM 627 C C . SER A 1 87 ? 6.828 14.453 20.062 1 89.12 87 SER A C 1
ATOM 629 O O . SER A 1 87 ? 6.367 15.586 19.891 1 89.12 87 SER A O 1
ATOM 631 N N . LEU A 1 88 ? 6.031 13.367 19.969 1 88.38 88 LEU A N 1
ATOM 632 C CA . LEU A 1 88 ? 4.664 13.398 19.453 1 88.38 88 LEU A CA 1
ATOM 633 C C . LEU A 1 88 ? 3.766 14.227 20.359 1 88.38 88 LEU A C 1
ATOM 635 O O . LEU A 1 88 ? 2.906 14.969 19.891 1 88.38 88 LEU A O 1
ATOM 639 N N . PRO A 1 89 ? 3.959 14.156 21.609 1 83.62 89 PRO A N 1
ATOM 640 C CA . PRO A 1 89 ? 3.1 14.961 22.469 1 83.62 89 PRO A CA 1
ATOM 641 C C . PRO A 1 89 ? 3.221 16.453 22.203 1 83.62 89 PRO A C 1
ATOM 643 O O . PRO A 1 89 ? 2.23 17.188 22.297 1 83.62 89 PRO A O 1
ATOM 646 N N . THR A 1 90 ? 4.344 16.953 21.812 1 80.94 90 THR A N 1
ATOM 647 C CA . THR A 1 90 ? 4.562 18.359 21.531 1 80.94 90 THR A CA 1
ATOM 648 C C . THR A 1 90 ? 3.812 18.797 20.281 1 80.94 90 THR A C 1
ATOM 650 O O . THR A 1 90 ? 3.287 19.906 20.219 1 80.94 90 THR A O 1
ATOM 653 N N . ILE A 1 91 ? 3.727 17.875 19.359 1 81.62 91 ILE A N 1
ATOM 654 C CA . ILE A 1 91 ? 3.076 18.234 18.109 1 81.62 91 ILE A CA 1
ATOM 655 C C . ILE A 1 91 ? 1.562 18.109 18.25 1 81.62 91 ILE A C 1
ATOM 657 O O . ILE A 1 91 ? 0.803 18.781 17.562 1 81.62 91 ILE A O 1
ATOM 661 N N . ARG A 1 92 ? 1.112 17.281 19.141 1 81.88 92 ARG A N 1
ATOM 662 C CA . ARG A 1 92 ? -0.312 17.078 19.391 1 81.88 92 ARG A CA 1
ATOM 663 C C . ARG A 1 92 ? -0.973 18.391 19.812 1 81.88 92 ARG A C 1
ATOM 665 O O . ARG A 1 92 ? -2.064 18.719 19.344 1 81.88 92 ARG A O 1
ATOM 672 N N . SER A 1 93 ? -0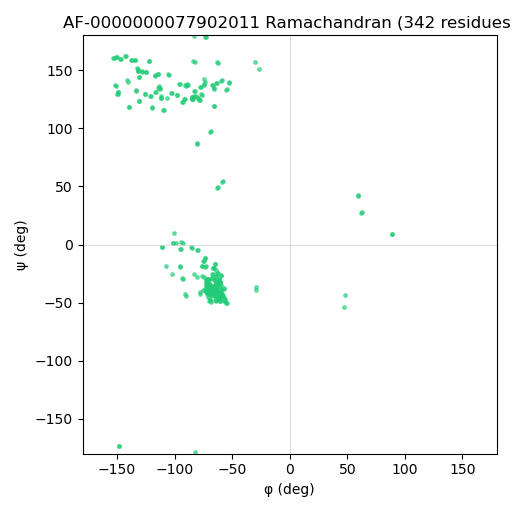.276 19.094 20.641 1 75.25 93 SER A N 1
ATOM 673 C CA . SER A 1 93 ? -0.822 20.359 21.125 1 75.25 93 SER A CA 1
ATOM 674 C C . SER A 1 93 ? -0.999 21.359 20 1 75.25 93 SER A C 1
ATOM 676 O O . SER A 1 93 ? -1.941 22.156 20 1 75.25 93 SER A O 1
ATOM 678 N N . TYR A 1 94 ? -0.167 21.156 19.031 1 73.69 94 TYR A N 1
ATOM 679 C CA . TYR A 1 94 ? -0.193 22.062 17.875 1 73.69 94 TYR A CA 1
ATOM 680 C C . TYR A 1 94 ? -1.396 21.766 16.984 1 73.69 94 TYR A C 1
ATOM 682 O O . TYR A 1 94 ? -2.086 22.703 16.547 1 73.69 94 TYR A O 1
ATOM 690 N N . PHE A 1 95 ? -1.781 20.562 16.766 1 76.69 95 PHE A N 1
ATOM 691 C CA . PHE A 1 95 ? -2.826 20.141 15.836 1 76.69 95 PHE A CA 1
ATOM 692 C C . PHE A 1 95 ? -4.172 20.047 16.547 1 76.69 95 PHE A C 1
ATOM 694 O O . PHE A 1 95 ? -5.219 20.312 15.938 1 76.69 95 PHE A O 1
ATOM 701 N N . SER A 1 96 ? -4.117 19.766 17.766 1 74.31 96 SER A N 1
ATOM 702 C CA . SER A 1 96 ? -5.352 19.516 18.5 1 74.31 96 SER A CA 1
ATOM 703 C C . SER A 1 96 ? -6.098 20.812 18.797 1 74.31 96 SER A C 1
ATOM 705 O O . SER A 1 96 ? -7.289 20.797 19.109 1 74.31 96 SER A O 1
ATOM 707 N N . SER A 1 97 ? -5.445 21.859 18.641 1 73.25 97 SER A N 1
ATOM 708 C CA . SER A 1 97 ? -6.074 23.141 18.984 1 73.25 97 SER A CA 1
ATOM 709 C C . SER A 1 97 ? -6.914 23.672 17.828 1 73.25 97 SER A C 1
ATOM 711 O O . SER A 1 97 ? -7.621 24.672 17.984 1 73.25 97 SER A O 1
ATOM 713 N N . ASN A 1 98 ? -6.875 22.969 16.781 1 78.19 98 ASN A N 1
ATOM 714 C CA . ASN A 1 98 ? -7.637 23.438 15.633 1 78.19 98 ASN A CA 1
ATOM 715 C C . ASN A 1 98 ? -9.094 23 15.695 1 78.19 98 ASN A C 1
ATOM 717 O O . ASN A 1 98 ? -9.375 21.797 15.773 1 78.19 98 ASN A O 1
ATOM 721 N N . PRO A 1 99 ? -9.977 23.922 15.609 1 78.69 99 PRO A N 1
ATOM 722 C CA . PRO A 1 99 ? -11.398 23.578 15.727 1 78.69 99 PRO A CA 1
ATOM 723 C C . PRO A 1 99 ? -11.867 22.625 14.633 1 78.69 99 PRO A C 1
ATOM 725 O O . PRO A 1 99 ? -12.797 21.844 14.859 1 78.69 99 PRO A O 1
ATOM 728 N N . ALA A 1 100 ? -11.25 22.719 13.5 1 78.31 100 ALA A N 1
ATOM 729 C CA . ALA A 1 100 ? -11.648 21.875 12.383 1 78.31 100 ALA A CA 1
ATOM 730 C C . ALA A 1 100 ? -11.383 20.406 12.695 1 78.31 100 ALA A C 1
ATOM 732 O O . ALA A 1 100 ? -11.938 19.516 12.047 1 78.31 100 ALA A O 1
ATOM 733 N N . LEU A 1 101 ? -10.617 20.125 13.641 1 87.06 101 LEU A N 1
ATOM 734 C CA . LEU A 1 101 ? -10.219 18.766 13.961 1 87.06 101 LEU A CA 1
ATOM 735 C C . LEU A 1 101 ? -10.836 18.312 15.281 1 87.06 101 LEU A C 1
ATOM 737 O O . LEU A 1 101 ? -10.641 17.172 15.711 1 87.06 101 LEU A O 1
ATOM 741 N N . SER A 1 102 ? -11.555 19.25 15.867 1 83.81 102 SER A N 1
ATOM 742 C CA . SER A 1 102 ? -12.156 18.938 17.156 1 83.81 102 SER A CA 1
ATOM 743 C C . SER A 1 102 ? -13.18 17.812 17.047 1 83.81 102 SER A C 1
ATOM 745 O O . SER A 1 102 ? -13.961 17.766 16.078 1 83.81 102 SER A O 1
ATOM 747 N N . ASN A 1 103 ? -13.188 16.922 17.984 1 86.5 103 ASN A N 1
ATOM 748 C CA . ASN A 1 103 ? -14.125 15.805 18.078 1 86.5 103 ASN A CA 1
ATOM 749 C C . ASN A 1 103 ? -14 14.852 16.891 1 86.5 103 ASN A C 1
ATOM 751 O O . ASN A 1 103 ? -15 14.375 16.359 1 86.5 103 ASN A O 1
ATOM 755 N N . LYS A 1 104 ? -12.875 14.789 16.328 1 91.06 104 LYS A N 1
ATOM 756 C CA . LYS A 1 104 ? -12.555 13.859 15.25 1 91.06 104 LYS A CA 1
ATOM 757 C C . LYS A 1 104 ? -11.375 12.969 15.625 1 91.06 104 LYS A C 1
ATOM 759 O O . LYS A 1 104 ? -10.664 13.242 16.594 1 91.06 104 LYS A O 1
ATOM 764 N N . VAL A 1 105 ? -11.305 11.867 14.977 1 92.94 105 VAL A N 1
ATOM 765 C CA . VAL A 1 105 ? -10.055 11.109 15 1 92.94 105 VAL A CA 1
ATOM 766 C C . VAL A 1 105 ? -9.109 11.641 13.93 1 92.94 105 VAL A C 1
ATOM 768 O O . VAL A 1 105 ? -9.508 11.805 12.766 1 92.94 105 VAL A O 1
ATOM 771 N N . VAL A 1 106 ? -7.922 12 14.312 1 93.69 106 VAL A N 1
ATOM 772 C CA . VAL A 1 106 ? -6.961 12.633 13.414 1 93.69 106 VAL A CA 1
ATOM 773 C C . VAL A 1 106 ? -5.688 11.789 13.336 1 93.69 106 VAL A C 1
ATOM 775 O O . VAL A 1 106 ? -5.113 11.43 14.367 1 93.69 106 VAL A O 1
ATOM 778 N N . CYS A 1 107 ? -5.258 11.469 12.18 1 94.75 107 CYS A N 1
ATOM 779 C CA . CYS A 1 107 ? -3.992 10.781 11.945 1 94.75 107 CYS A CA 1
ATOM 780 C C . CYS A 1 107 ? -3.129 11.555 10.953 1 94.75 107 CYS A C 1
ATOM 782 O O . CYS A 1 107 ? -3.617 12.016 9.922 1 94.75 107 CYS A O 1
ATOM 784 N N . LEU A 1 108 ? -1.917 11.789 11.305 1 95.06 108 LEU A N 1
ATOM 785 C CA . LEU A 1 108 ? -0.934 12.43 10.438 1 95.06 108 LEU A CA 1
ATOM 786 C C . LEU A 1 108 ? -0.09 11.391 9.711 1 95.06 108 LEU A C 1
ATOM 788 O O . LEU A 1 108 ? 0.294 10.375 10.297 1 95.06 108 LEU A O 1
ATOM 792 N N . TYR A 1 109 ? 0.169 11.602 8.453 1 96.44 109 TYR A N 1
ATOM 793 C CA . TYR A 1 109 ? 1.035 10.766 7.629 1 96.44 109 TYR A CA 1
ATOM 794 C C . TYR A 1 109 ? 2.145 11.586 6.988 1 96.44 109 TYR A C 1
ATOM 796 O O . TYR A 1 109 ? 1.945 12.758 6.66 1 96.44 109 TYR A O 1
ATOM 804 N N . CYS A 1 110 ? 3.242 11.016 6.781 1 97.25 110 CYS A N 1
ATOM 805 C CA . CYS A 1 110 ? 4.352 11.672 6.098 1 97.25 110 CYS A CA 1
ATOM 806 C C . CYS A 1 110 ? 5.191 10.656 5.328 1 97.25 110 CYS A C 1
ATOM 808 O O . CYS A 1 110 ? 5.52 9.586 5.855 1 97.25 110 CYS A O 1
ATOM 810 N N . GLY A 1 111 ? 5.48 10.945 4.09 1 97.12 111 GLY A N 1
ATOM 811 C CA . GLY A 1 111 ? 6.305 10.062 3.285 1 97.12 111 GLY A CA 1
ATOM 812 C C . GLY A 1 111 ? 7.055 10.781 2.178 1 97.12 111 GLY A C 1
ATOM 813 O O . GLY A 1 111 ? 6.688 11.891 1.796 1 97.12 111 GLY A O 1
ATOM 814 N N . LYS A 1 112 ? 8.055 10.156 1.723 1 96.12 112 LYS A N 1
ATOM 815 C CA . LYS A 1 112 ? 8.805 10.703 0.596 1 96.12 112 LYS A CA 1
ATOM 816 C C . LYS A 1 112 ? 7.875 11.031 -0.572 1 96.12 112 LYS A C 1
ATOM 818 O O . LYS A 1 112 ? 6.973 10.258 -0.89 1 96.12 112 LYS A O 1
ATOM 823 N N . TYR A 1 113 ? 8.156 12.133 -1.154 1 96.06 113 TYR A N 1
ATOM 824 C CA . TYR A 1 113 ? 7.332 12.578 -2.275 1 96.06 113 TYR A CA 1
ATOM 825 C C . TYR A 1 113 ? 7.473 11.633 -3.463 1 96.06 113 TYR A C 1
ATOM 827 O O . TYR A 1 113 ? 8.586 11.219 -3.805 1 96.06 113 TYR A O 1
ATOM 835 N N . ASP A 1 114 ? 6.352 11.281 -4.059 1 95.44 114 ASP A N 1
ATOM 836 C CA . ASP A 1 114 ? 6.297 10.562 -5.328 1 95.44 114 ASP A CA 1
ATOM 837 C C . ASP A 1 114 ? 5.156 11.078 -6.199 1 95.44 114 ASP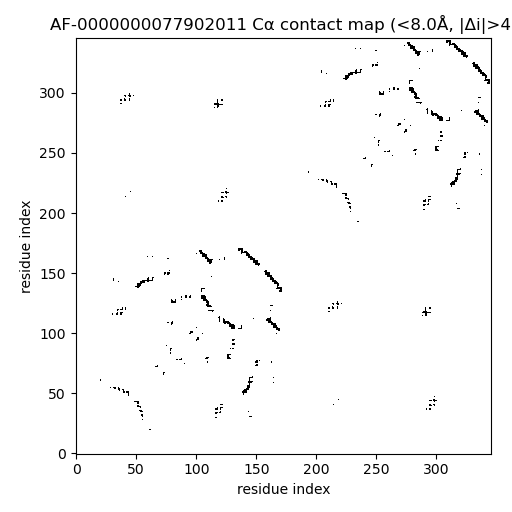 A C 1
ATOM 839 O O . ASP A 1 114 ? 4.066 11.359 -5.699 1 95.44 114 ASP A O 1
ATOM 843 N N . LYS A 1 115 ? 5.367 11.164 -7.434 1 91.56 115 LYS A N 1
ATOM 844 C CA . LYS A 1 115 ? 4.336 11.664 -8.336 1 91.56 115 LYS A CA 1
ATOM 845 C C . LYS A 1 115 ? 3.262 10.609 -8.586 1 91.56 115 LYS A C 1
ATOM 847 O O . LYS A 1 115 ? 2.133 10.938 -8.953 1 91.56 115 LYS A O 1
ATOM 852 N N . ASP A 1 116 ? 3.654 9.344 -8.461 1 93.25 116 ASP A N 1
ATOM 853 C CA . ASP A 1 116 ? 2.709 8.242 -8.625 1 93.25 116 ASP A CA 1
ATOM 854 C C . ASP A 1 116 ? 1.825 8.094 -7.391 1 93.25 116 ASP A C 1
ATOM 856 O O . ASP A 1 116 ? 2.33 7.984 -6.27 1 93.25 116 ASP A O 1
ATOM 860 N N . ALA A 1 117 ? 0.57 8.062 -7.621 1 96 117 ALA A N 1
ATOM 861 C CA . ALA A 1 117 ? -0.382 8.07 -6.512 1 96 117 ALA A CA 1
ATOM 862 C C . ALA A 1 117 ? -0.25 6.805 -5.664 1 96 117 ALA A C 1
ATOM 864 O O . ALA A 1 117 ? -0.371 6.855 -4.441 1 96 117 ALA A O 1
ATOM 865 N N . GLY A 1 118 ? -0.032 5.688 -6.352 1 96.88 118 GLY A N 1
ATOM 866 C CA . GLY A 1 118 ? 0.131 4.449 -5.609 1 96.88 118 GLY A CA 1
ATOM 867 C C . GLY A 1 118 ? 1.372 4.434 -4.738 1 96.88 118 GLY A C 1
ATOM 868 O O . GLY A 1 118 ? 1.303 4.094 -3.555 1 96.88 118 GLY A O 1
ATOM 869 N N . LYS A 1 119 ? 2.432 4.82 -5.348 1 96.69 119 LYS A N 1
ATOM 870 C CA . LYS A 1 119 ? 3.678 4.879 -4.586 1 96.69 119 LYS A CA 1
ATOM 871 C C . LYS A 1 119 ? 3.59 5.906 -3.463 1 96.69 119 LYS A C 1
ATOM 873 O O . LYS A 1 119 ? 4.109 5.684 -2.367 1 96.69 119 LYS A O 1
ATOM 878 N N . GLN A 1 120 ? 2.953 6.977 -3.775 1 97.12 120 GLN A N 1
ATOM 879 C CA . GLN A 1 120 ? 2.803 7.992 -2.736 1 97.12 120 GLN A CA 1
ATOM 880 C C . GLN A 1 120 ? 1.999 7.457 -1.557 1 97.12 120 GLN A C 1
ATOM 882 O O . GLN A 1 120 ? 2.338 7.711 -0.399 1 97.12 120 GLN A O 1
ATOM 887 N N . ALA A 1 121 ? 0.886 6.762 -1.83 1 98.06 121 ALA A N 1
ATOM 888 C CA . ALA A 1 121 ? 0.088 6.172 -0.759 1 98.06 121 ALA A CA 1
ATOM 889 C C . ALA A 1 121 ? 0.923 5.211 0.082 1 98.06 121 ALA A C 1
ATOM 891 O O . ALA A 1 121 ? 0.84 5.219 1.312 1 98.06 121 ALA A O 1
ATOM 892 N N . ILE A 1 122 ? 1.667 4.418 -0.577 1 96.94 122 ILE A N 1
ATOM 893 C CA . ILE A 1 122 ? 2.535 3.475 0.12 1 96.94 122 ILE A CA 1
ATOM 894 C C . ILE A 1 122 ? 3.523 4.234 1.001 1 96.94 122 ILE A C 1
ATOM 896 O O . ILE A 1 122 ? 3.688 3.914 2.18 1 96.94 122 ILE A O 1
ATOM 900 N N . ASN A 1 123 ? 4.18 5.25 0.445 1 96.44 123 ASN A N 1
ATOM 901 C CA . ASN A 1 123 ? 5.145 6.043 1.201 1 96.44 123 ASN A CA 1
ATOM 902 C C . ASN A 1 123 ? 4.496 6.707 2.412 1 96.44 123 ASN A C 1
ATOM 904 O O . ASN A 1 123 ? 5.109 6.801 3.477 1 96.44 123 ASN A O 1
ATOM 908 N N . LEU A 1 124 ? 3.318 7.172 2.246 1 97.25 124 LEU A N 1
ATOM 909 C CA . LEU A 1 124 ? 2.607 7.82 3.342 1 97.25 124 LEU A CA 1
ATOM 910 C C . LEU A 1 124 ? 2.33 6.832 4.473 1 97.25 124 LEU A C 1
ATOM 912 O O . LEU A 1 124 ? 2.428 7.184 5.648 1 97.25 124 LEU A O 1
ATOM 916 N N . ASN A 1 125 ? 2.057 5.645 4.098 1 95.62 125 ASN A N 1
ATOM 917 C CA . ASN A 1 125 ? 1.682 4.652 5.102 1 95.62 125 ASN A CA 1
ATOM 918 C C . ASN A 1 125 ? 2.908 4.078 5.809 1 95.62 125 ASN A C 1
ATOM 920 O O . ASN A 1 125 ? 2.777 3.287 6.742 1 95.62 125 ASN A O 1
ATOM 924 N N . ALA A 1 126 ? 4.035 4.473 5.363 1 93.44 126 ALA A N 1
ATOM 925 C CA . ALA A 1 126 ? 5.258 4.027 6.027 1 93.44 126 ALA A CA 1
ATOM 926 C C . ALA A 1 126 ? 5.438 4.723 7.371 1 93.44 126 ALA A C 1
ATOM 928 O O . ALA A 1 126 ? 6.047 4.168 8.289 1 93.44 126 ALA A O 1
ATOM 929 N N . HIS A 1 127 ? 4.938 5.98 7.535 1 93.31 127 HIS A N 1
ATOM 930 C CA . HIS A 1 127 ? 5.098 6.777 8.75 1 93.31 127 HIS A CA 1
ATOM 931 C C . HIS A 1 127 ? 3.814 7.531 9.078 1 93.31 127 HIS A C 1
ATOM 933 O O . HIS A 1 127 ? 3.395 8.414 8.328 1 93.31 127 HIS A O 1
ATOM 939 N N . TYR A 1 128 ? 3.273 7.203 10.227 1 92.5 128 TYR A N 1
ATOM 940 C CA . TYR A 1 128 ? 2.053 7.895 10.625 1 92.5 128 TYR A CA 1
ATOM 941 C C . TYR A 1 128 ? 1.954 7.988 12.148 1 92.5 128 TYR A C 1
ATOM 943 O O . TYR A 1 128 ? 2.664 7.281 12.867 1 92.5 128 TYR A O 1
ATOM 951 N N . ALA A 1 129 ? 1.11 8.922 12.602 1 91.31 129 ALA A N 1
ATOM 952 C CA . ALA A 1 129 ? 0.912 9.141 14.031 1 91.31 129 ALA A CA 1
ATOM 953 C C . ALA A 1 129 ? -0.503 9.633 14.32 1 91.31 129 ALA A C 1
ATOM 955 O O . ALA A 1 129 ? -0.984 10.57 13.68 1 91.31 129 ALA A O 1
ATOM 956 N N . TYR A 1 130 ? -1.128 8.984 15.242 1 89.62 130 TYR A N 1
ATOM 957 C CA . TYR A 1 130 ? -2.41 9.477 15.742 1 89.62 130 TYR A CA 1
ATOM 958 C C . TYR A 1 130 ? -2.215 10.641 16.703 1 89.62 130 TYR A C 1
ATOM 960 O O . TYR A 1 130 ? -1.308 10.617 17.547 1 89.62 130 TYR A O 1
ATOM 968 N N . ILE A 1 131 ? -3.08 11.633 16.453 1 83.19 131 ILE A N 1
ATOM 969 C CA . ILE A 1 131 ? -2.939 12.789 17.328 1 83.19 131 ILE A CA 1
ATOM 970 C C . ILE A 1 131 ? -3.922 12.68 18.484 1 83.19 131 ILE A C 1
ATOM 972 O O . ILE A 1 131 ? -3.738 13.312 19.531 1 83.19 131 ILE A O 1
ATOM 976 N N . ASN A 1 132 ? -4.918 11.844 18.266 1 75.62 132 ASN A N 1
ATOM 977 C CA . ASN A 1 132 ? -5.816 11.633 19.391 1 75.62 132 ASN A CA 1
ATOM 978 C C . ASN A 1 132 ? -5.18 10.75 20.469 1 75.62 132 ASN A C 1
ATOM 980 O O . ASN A 1 132 ? -4.387 9.859 20.156 1 75.62 132 ASN A O 1
ATOM 984 N N . THR A 1 133 ? -5.359 11.125 21.609 1 64.56 133 THR A N 1
ATOM 985 C CA . THR A 1 133 ? -4.766 10.406 22.734 1 64.56 133 THR A CA 1
ATOM 986 C C . THR A 1 133 ? -5.48 9.078 22.953 1 64.56 133 THR A C 1
ATOM 988 O O . THR A 1 133 ? -4.938 8.18 23.609 1 64.56 133 THR A O 1
ATOM 991 N N . SER A 1 134 ? -6.582 9.023 22.422 1 64.69 134 SER A N 1
ATOM 992 C CA . SER A 1 134 ? -7.301 7.77 22.641 1 64.69 134 SER A CA 1
ATOM 993 C C . SER A 1 134 ? -6.965 6.754 21.547 1 64.69 134 SER A C 1
ATOM 995 O O . SER A 1 134 ? -6.555 7.125 20.453 1 64.69 134 SER A O 1
ATOM 997 N N . ASN A 1 135 ? -6.789 5.527 21.984 1 67.56 135 ASN A N 1
ATOM 998 C CA . ASN A 1 135 ? -6.52 4.391 21.109 1 67.56 135 ASN A CA 1
ATOM 999 C C . ASN A 1 135 ? -7.688 4.121 20.156 1 67.56 135 ASN A C 1
ATOM 1001 O O . ASN A 1 135 ? -8.211 3.008 20.109 1 67.56 135 ASN A O 1
ATOM 1005 N N . ILE A 1 136 ? -8.117 5.238 19.531 1 81.81 136 ILE A N 1
ATOM 1006 C CA . ILE A 1 136 ? -9.234 5.082 18.625 1 81.81 136 ILE A CA 1
ATOM 1007 C C . ILE A 1 136 ? -8.734 5.086 17.172 1 81.81 136 ILE A C 1
ATOM 1009 O O . ILE A 1 136 ? -7.992 5.984 16.781 1 81.81 136 ILE A O 1
ATOM 1013 N N . ASP A 1 137 ? -9.156 4.129 16.406 1 86.69 137 ASP A N 1
ATOM 1014 C CA . ASP A 1 137 ? -8.781 4.027 15.008 1 86.69 137 ASP A CA 1
ATOM 1015 C C . ASP A 1 137 ? -9.68 4.898 14.125 1 86.69 137 ASP A C 1
ATOM 1017 O O . ASP A 1 137 ? -10.805 5.23 14.516 1 86.69 137 ASP A O 1
ATOM 1021 N N . LEU A 1 138 ? -9.203 5.234 13 1 91.31 138 LEU A N 1
ATOM 1022 C CA . LEU A 1 138 ? -9.992 5.945 12 1 91.31 138 LEU A CA 1
ATOM 1023 C C . LEU A 1 138 ? -11.219 5.133 11.594 1 91.31 138 LEU A C 1
ATOM 1025 O O . LEU A 1 138 ? -11.141 3.912 11.445 1 91.31 138 LEU A O 1
ATOM 1029 N N . ALA A 1 139 ? -12.328 5.781 11.398 1 91.81 139 ALA A N 1
ATOM 1030 C CA . ALA A 1 139 ? -13.547 5.156 10.883 1 91.81 139 ALA A CA 1
ATOM 1031 C C . ALA A 1 139 ? -13.406 4.84 9.398 1 91.81 139 ALA A C 1
ATOM 1033 O O . ALA A 1 139 ? -12.391 5.156 8.781 1 91.81 139 ALA A O 1
ATOM 1034 N N . GLY A 1 140 ? -14.445 4.242 8.836 1 92.62 140 GLY A N 1
ATOM 1035 C CA . GLY A 1 140 ? -14.422 3.805 7.449 1 92.62 140 GLY A CA 1
ATOM 1036 C C . GLY A 1 140 ? -14.43 4.953 6.461 1 92.62 140 GLY A C 1
ATOM 1037 O O . GLY A 1 140 ? -13.867 4.848 5.371 1 92.62 140 GLY A O 1
ATOM 1038 N N . GLU A 1 141 ? -15.203 5.992 6.793 1 94.81 141 GLU A N 1
ATOM 1039 C CA . GLU A 1 141 ? -15.242 7.18 5.941 1 94.81 141 GLU A CA 1
ATOM 1040 C C . GLU A 1 141 ? -14.234 8.227 6.41 1 94.81 141 GLU A C 1
ATOM 1042 O O . GLU A 1 141 ? -14.328 8.727 7.535 1 94.81 141 GLU A O 1
ATOM 1047 N N . ARG A 1 142 ? -13.367 8.586 5.504 1 96 142 ARG A N 1
ATOM 1048 C CA . ARG A 1 142 ? -12.242 9.438 5.891 1 96 142 ARG A CA 1
ATOM 1049 C C . ARG A 1 142 ? -12.094 10.609 4.93 1 96 142 ARG A C 1
ATOM 1051 O O . ARG A 1 142 ? -12.477 10.516 3.76 1 96 142 ARG A O 1
ATOM 1058 N N . GLN A 1 143 ? -11.609 11.695 5.438 1 96.81 143 GLN A N 1
ATOM 1059 C CA . GLN A 1 143 ? -11.18 12.844 4.645 1 96.81 143 GLN A CA 1
ATOM 1060 C C . GLN A 1 143 ? -9.672 13.055 4.766 1 96.81 143 GLN A C 1
ATOM 1062 O O . GLN A 1 143 ? -9.086 12.805 5.82 1 96.81 143 GLN A O 1
ATOM 1067 N N . ILE A 1 144 ? -9.109 13.531 3.654 1 97.94 144 ILE A N 1
ATOM 1068 C CA . ILE A 1 144 ? -7.66 13.68 3.662 1 97.94 144 ILE A CA 1
ATOM 1069 C C . ILE A 1 144 ? -7.273 15.047 3.096 1 97.94 144 ILE A C 1
ATOM 1071 O O . ILE A 1 144 ? -7.848 15.492 2.102 1 97.94 144 ILE A O 1
ATOM 1075 N N . GLY A 1 145 ? -6.418 15.773 3.734 1 97.44 145 GLY A N 1
ATOM 1076 C CA . GLY A 1 145 ? -5.672 16.906 3.211 1 97.44 145 GLY A CA 1
ATOM 1077 C C . GLY A 1 145 ? -4.215 16.594 2.939 1 97.44 145 GLY A C 1
ATOM 1078 O O . GLY A 1 145 ? -3.604 15.789 3.656 1 97.44 145 GLY A O 1
ATOM 1079 N N . LEU A 1 146 ? -3.713 17.234 1.896 1 97.94 146 LEU A N 1
ATOM 1080 C CA . LEU A 1 146 ? -2.342 16.953 1.481 1 97.94 146 LEU A CA 1
ATOM 1081 C C . LEU A 1 146 ? -1.565 18.234 1.252 1 97.94 146 LEU A C 1
ATOM 1083 O O . LEU A 1 146 ? -2.135 19.25 0.816 1 97.94 146 LEU A O 1
ATOM 1087 N N . ILE A 1 147 ? -0.26 18.156 1.471 1 96.94 147 ILE A N 1
ATOM 1088 C CA . ILE A 1 147 ? 0.644 19.234 1.121 1 96.94 147 ILE A CA 1
ATOM 1089 C C . ILE A 1 147 ? 2.023 18.672 0.786 1 96.94 147 ILE A C 1
ATOM 1091 O O . ILE A 1 147 ? 2.467 17.703 1.393 1 96.94 147 ILE A O 1
ATOM 1095 N N . THR A 1 148 ? 2.572 19.172 -0.228 1 96.62 148 THR A N 1
ATOM 1096 C CA . THR A 1 148 ? 3.984 18.922 -0.485 1 96.62 148 THR A CA 1
ATOM 1097 C C . THR A 1 148 ? 4.859 19.906 0.278 1 96.62 148 THR A C 1
ATOM 1099 O O . THR A 1 148 ? 4.617 21.125 0.24 1 96.62 148 THR A O 1
ATOM 1102 N N . THR A 1 149 ? 5.785 19.406 1.027 1 96.31 149 THR A N 1
ATOM 1103 C CA . THR A 1 149 ? 6.68 20.234 1.823 1 96.31 149 THR A CA 1
ATOM 1104 C C . THR A 1 149 ? 8.055 19.578 1.95 1 96.31 149 THR A C 1
ATOM 1106 O O . THR A 1 149 ? 8.398 18.703 1.162 1 96.31 149 THR A O 1
ATOM 1109 N N . SER A 1 150 ? 8.867 20.188 2.754 1 95.38 150 SER A N 1
ATOM 1110 C CA . SER A 1 150 ? 10.195 19.625 2.98 1 95.38 150 SER A CA 1
ATOM 1111 C C . SER A 1 150 ? 10.68 19.906 4.398 1 95.38 150 SER A C 1
ATOM 1113 O O . SER A 1 150 ? 10.109 20.75 5.098 1 95.38 150 SER A O 1
ATOM 1115 N N . PHE A 1 151 ? 11.594 19.156 4.812 1 94.81 151 PHE A N 1
ATOM 1116 C CA . PHE A 1 151 ? 12.336 19.422 6.043 1 94.81 151 PHE A CA 1
ATOM 1117 C C . PHE A 1 151 ? 13.82 19.172 5.852 1 94.81 151 PHE A C 1
ATOM 1119 O O . PHE A 1 151 ? 14.227 18.547 4.871 1 94.81 151 PHE A O 1
ATOM 1126 N N . THR A 1 152 ? 14.609 19.766 6.707 1 93.5 152 THR A N 1
ATOM 1127 C CA . THR A 1 152 ? 16.047 19.531 6.707 1 93.5 152 THR A CA 1
ATOM 1128 C C . THR A 1 152 ? 16.406 18.391 7.66 1 93.5 152 THR A C 1
ATOM 1130 O O . THR A 1 152 ? 16.078 18.438 8.844 1 93.5 152 THR A O 1
ATOM 1133 N N . ASP A 1 153 ? 17.062 17.422 7.188 1 92.31 153 ASP A N 1
ATOM 1134 C CA . ASP A 1 153 ? 17.391 16.281 8.023 1 92.31 153 ASP A CA 1
ATOM 1135 C C . ASP A 1 153 ? 18.625 16.562 8.875 1 92.31 153 ASP A C 1
ATOM 1137 O O . ASP A 1 153 ? 19.141 17.688 8.898 1 92.31 153 ASP A O 1
ATOM 1141 N N . THR A 1 154 ? 19.016 15.594 9.641 1 90.38 154 THR A N 1
ATOM 1142 C CA . THR A 1 154 ? 20.078 15.758 10.617 1 90.38 154 THR A CA 1
ATOM 1143 C C . THR A 1 154 ? 21.406 16.016 9.922 1 90.38 154 THR A C 1
ATOM 1145 O O . THR A 1 154 ? 22.328 16.578 10.531 1 90.38 154 THR A O 1
ATOM 1148 N N . ASN A 1 155 ? 21.594 15.688 8.672 1 93.44 155 ASN A N 1
ATOM 1149 C CA . ASN A 1 155 ? 22.812 15.898 7.902 1 93.44 155 ASN A CA 1
ATOM 1150 C C . ASN A 1 155 ? 22.766 17.203 7.105 1 93.44 155 ASN A C 1
ATOM 1152 O O . ASN A 1 155 ? 23.656 17.484 6.309 1 93.44 155 ASN A O 1
ATOM 1156 N N . GLY A 1 156 ? 21.719 17.922 7.246 1 93.06 156 GLY A N 1
ATOM 1157 C CA . GLY A 1 156 ? 21.578 19.203 6.57 1 93.06 156 GLY A CA 1
ATOM 1158 C C . GLY A 1 156 ? 20.969 19.078 5.188 1 93.06 156 GLY A C 1
ATOM 1159 O O . GLY A 1 156 ? 20.906 20.062 4.441 1 93.06 156 GLY A O 1
ATOM 1160 N N . LYS A 1 157 ? 20.484 17.922 4.828 1 94.94 157 LYS A N 1
ATOM 1161 C CA . LYS A 1 157 ? 19.891 17.703 3.514 1 94.94 157 LYS A CA 1
ATOM 1162 C C . LYS A 1 157 ? 18.391 17.969 3.539 1 94.94 157 LYS A C 1
ATOM 1164 O O . LYS A 1 157 ? 17.688 17.578 4.477 1 94.94 157 LYS A O 1
ATOM 1169 N N . LYS A 1 158 ? 17.969 18.625 2.529 1 95.62 158 LYS A N 1
ATOM 1170 C CA . LYS A 1 158 ? 16.531 18.875 2.377 1 95.62 158 LYS A CA 1
ATOM 1171 C C . LYS A 1 158 ? 15.82 17.641 1.847 1 95.62 158 LYS A C 1
ATOM 1173 O O . LYS A 1 158 ? 16.172 17.109 0.79 1 95.62 158 LYS A O 1
ATOM 1178 N N . VAL A 1 159 ? 14.82 17.188 2.559 1 95.94 159 VAL A N 1
ATOM 1179 C CA . VAL A 1 159 ? 14.039 16.016 2.174 1 95.94 159 VAL A CA 1
ATOM 1180 C C . VAL A 1 159 ? 12.633 16.453 1.754 1 95.94 159 VAL A C 1
ATOM 1182 O O . VAL A 1 159 ? 11.883 17.016 2.561 1 95.94 159 VAL A O 1
ATOM 1185 N N . LYS A 1 160 ? 12.305 16.25 0.512 1 97.19 160 LYS A N 1
ATOM 1186 C CA . LYS A 1 160 ? 10.977 16.562 -0.002 1 97.19 160 LYS A CA 1
ATOM 1187 C C . LYS A 1 160 ? 9.977 15.469 0.365 1 97.19 160 LYS A C 1
ATOM 1189 O O . LYS A 1 160 ? 10.195 14.289 0.074 1 97.19 160 LYS A O 1
ATOM 1194 N N . VAL A 1 161 ? 8.898 15.883 0.987 1 97.94 161 VAL A N 1
ATOM 1195 C CA . VAL A 1 161 ? 7.93 14.898 1.474 1 97.94 161 VAL A CA 1
ATOM 1196 C C . VAL A 1 161 ? 6.516 15.344 1.116 1 97.94 161 VAL A C 1
ATOM 1198 O O . VAL A 1 161 ? 6.301 16.5 0.727 1 97.94 161 VAL A O 1
ATOM 1201 N N . ARG A 1 162 ? 5.625 14.375 1.103 1 97.94 162 ARG A N 1
ATOM 1202 C CA . ARG A 1 162 ? 4.191 14.633 1.214 1 97.94 162 ARG A CA 1
ATOM 1203 C C . ARG A 1 162 ? 3.711 14.438 2.648 1 97.94 162 ARG A C 1
ATOM 1205 O O . ARG A 1 162 ? 4.09 13.477 3.312 1 97.94 162 ARG A O 1
ATOM 1212 N N . PHE A 1 163 ? 3.062 15.406 3.102 1 97.75 163 PHE A N 1
ATOM 1213 C CA . PHE A 1 163 ? 2.451 15.367 4.426 1 97.75 163 PHE A CA 1
ATOM 1214 C C . PHE A 1 163 ? 0.932 15.359 4.32 1 97.75 163 PHE A C 1
ATOM 1216 O O . PHE A 1 163 ? 0.355 16.078 3.51 1 97.75 163 PHE A O 1
ATOM 1223 N N . ALA A 1 164 ? 0.303 14.477 5.098 1 97.75 164 ALA A N 1
ATOM 1224 C CA . ALA A 1 164 ? -1.149 14.344 5.023 1 97.75 164 ALA A CA 1
ATOM 1225 C C . ALA A 1 164 ? -1.775 14.375 6.414 1 97.75 164 ALA A C 1
ATOM 1227 O O . ALA A 1 164 ? -1.192 13.867 7.379 1 97.75 164 ALA A O 1
ATOM 1228 N N . VAL A 1 165 ? -2.916 14.977 6.473 1 96.25 165 VAL A N 1
ATOM 1229 C CA . VAL A 1 165 ? -3.816 14.828 7.613 1 96.25 165 VAL A CA 1
ATOM 1230 C C . VAL A 1 165 ? -5.062 14.055 7.191 1 96.25 165 VAL A C 1
ATOM 1232 O O . VAL A 1 165 ? -5.703 14.391 6.191 1 96.25 165 VAL A O 1
ATOM 1235 N N . VAL A 1 166 ? -5.371 13.008 7.895 1 96.19 166 VAL A N 1
ATOM 1236 C CA . VAL A 1 166 ? -6.566 12.203 7.66 1 96.19 166 VAL A CA 1
ATOM 1237 C C . VAL A 1 166 ? -7.477 12.266 8.891 1 96.19 166 VAL A C 1
ATOM 1239 O O . VAL A 1 166 ? -7.023 12.062 10.016 1 96.19 166 VAL A O 1
ATOM 1242 N N . VAL A 1 167 ? -8.734 12.539 8.586 1 95.44 167 VAL A N 1
ATOM 1243 C CA . VAL A 1 167 ? -9.672 12.672 9.695 1 95.44 167 VAL A CA 1
ATOM 1244 C C . VAL A 1 167 ? -10.883 11.781 9.461 1 95.44 167 VAL A C 1
ATOM 1246 O O . VAL A 1 167 ? -11.234 11.492 8.312 1 95.44 167 VAL A O 1
ATOM 1249 N N . SER A 1 168 ? -11.43 11.328 10.516 1 94.44 168 SER A N 1
ATOM 1250 C CA . SER A 1 168 ? -12.719 10.648 10.492 1 94.44 168 SER A CA 1
ATOM 1251 C C . SER A 1 168 ? -13.555 11 11.719 1 94.44 168 SER A C 1
ATOM 1253 O O . SER A 1 168 ? -13.055 11.609 12.664 1 94.44 168 SER A O 1
ATOM 1255 N N . GLU A 1 169 ? -14.828 10.727 11.555 1 92.19 169 GLU A N 1
ATOM 1256 C CA . GLU A 1 169 ? -15.648 10.766 12.766 1 92.19 169 GLU A CA 1
ATOM 1257 C C . GLU A 1 169 ? -15.195 9.719 13.773 1 92.19 169 GLU A C 1
ATOM 1259 O O . GLU A 1 169 ? -14.508 8.758 13.414 1 92.19 169 GLU A O 1
ATOM 1264 N N . ILE A 1 170 ? -15.508 9.969 15 1 87.25 170 ILE A N 1
ATOM 1265 C CA . ILE A 1 170 ? -15.281 8.945 16.016 1 87.25 170 ILE A CA 1
ATOM 1266 C C . ILE A 1 170 ? -16.188 7.75 15.766 1 87.25 170 ILE A C 1
ATOM 1268 O O . ILE A 1 170 ? -17.406 7.898 15.672 1 87.25 170 ILE A O 1
ATOM 1272 N N . PRO A 1 171 ? -15.555 6.609 15.539 1 82.94 171 PRO A N 1
ATOM 1273 C CA . PRO A 1 171 ? -16.406 5.445 15.297 1 82.94 171 PRO A CA 1
ATOM 1274 C C . PRO A 1 171 ? -17.422 5.207 16.422 1 82.94 171 PRO A C 1
ATOM 1276 O O . PRO A 1 171 ? -17.094 5.402 17.594 1 82.94 171 PRO A O 1
ATOM 1279 N N . LYS A 1 172 ? -18.562 4.988 16.016 1 78.75 172 LYS A N 1
ATOM 1280 C CA . LYS A 1 172 ? -19.578 4.652 17 1 78.75 172 LYS A CA 1
ATOM 1281 C C . LYS A 1 172 ? -19.406 3.229 17.516 1 78.75 172 LYS A C 1
ATOM 1283 O O . LYS A 1 172 ? -19.016 2.334 16.766 1 78.75 172 LYS A O 1
ATOM 1288 N N . PRO A 1 173 ? -19.672 2.984 18.875 1 69.62 173 PRO A N 1
ATOM 1289 C CA . PRO A 1 173 ? -19.562 1.63 19.422 1 69.62 173 PRO A CA 1
ATOM 1290 C C . PRO A 1 173 ? -20.5 0.643 18.734 1 69.62 173 PRO A C 1
ATOM 1292 O O . PRO A 1 173 ? -21.562 1.035 18.234 1 69.62 173 PRO A O 1
ATOM 1295 N N . MET B 1 1 ? 16.562 -41.906 -37.625 1 34.38 1 MET B N 1
ATOM 1296 C CA . MET B 1 1 ? 15.453 -40.969 -37.812 1 34.38 1 MET B CA 1
ATOM 1297 C C . MET B 1 1 ? 14.719 -40.719 -36.5 1 34.38 1 MET B C 1
ATOM 1299 O O . MET B 1 1 ? 13.977 -39.719 -36.406 1 34.38 1 MET B O 1
ATOM 1303 N N . LYS B 1 2 ? 14.578 -41.688 -35.656 1 49.84 2 LYS B N 1
ATOM 1304 C CA . LYS B 1 2 ? 13.781 -41.562 -34.438 1 49.84 2 LYS B CA 1
ATOM 1305 C C . LYS B 1 2 ? 14.492 -40.688 -33.406 1 49.84 2 LYS B C 1
ATOM 1307 O O . LYS B 1 2 ? 13.836 -39.969 -32.625 1 49.84 2 LYS B O 1
ATOM 1312 N N . THR B 1 3 ? 15.758 -40.781 -33.219 1 49.88 3 THR B N 1
ATOM 1313 C CA . THR B 1 3 ? 16.484 -40 -32.25 1 49.88 3 THR B CA 1
ATOM 1314 C C . THR B 1 3 ? 16.469 -38.5 -32.625 1 49.88 3 THR B C 1
ATOM 1316 O O . THR B 1 3 ? 16.516 -37.656 -31.75 1 49.88 3 THR B O 1
ATOM 1319 N N . MET B 1 4 ? 16.406 -38.156 -33.906 1 44.19 4 MET B N 1
ATOM 1320 C CA . MET B 1 4 ? 16.406 -36.75 -34.281 1 44.19 4 MET B CA 1
ATOM 1321 C C . MET B 1 4 ? 15.078 -36.094 -33.906 1 44.19 4 MET B C 1
ATOM 1323 O O . MET B 1 4 ? 15.016 -34.906 -33.688 1 44.19 4 MET B O 1
ATOM 1327 N N . LYS B 1 5 ? 13.953 -36.812 -33.875 1 45.31 5 LYS B N 1
ATOM 1328 C CA . LYS B 1 5 ? 12.688 -36.156 -33.531 1 45.31 5 LYS B CA 1
ATOM 1329 C C . LYS B 1 5 ? 12.633 -35.812 -32.031 1 45.31 5 LYS B C 1
ATOM 1331 O O . LYS B 1 5 ? 12 -34.812 -31.656 1 45.31 5 LYS B O 1
ATOM 1336 N N . LYS B 1 6 ? 13.211 -36.562 -31.125 1 45.72 6 LYS B N 1
ATOM 1337 C CA . LYS B 1 6 ? 13.156 -36.219 -29.719 1 45.72 6 LYS B CA 1
ATOM 1338 C C . LYS B 1 6 ? 14.031 -35 -29.422 1 45.72 6 LYS B C 1
ATOM 1340 O O . LYS B 1 6 ? 13.695 -34.156 -28.578 1 45.72 6 LYS B O 1
ATOM 1345 N N . ILE B 1 7 ? 15.141 -34.812 -30.094 1 46.06 7 ILE B N 1
ATOM 1346 C CA . ILE B 1 7 ? 15.969 -33.656 -29.828 1 46.06 7 ILE B CA 1
ATOM 1347 C C . ILE B 1 7 ? 15.281 -32.406 -30.375 1 46.06 7 ILE B C 1
ATOM 1349 O O . ILE B 1 7 ? 15.312 -31.344 -29.734 1 46.06 7 ILE B O 1
ATOM 1353 N N . LEU B 1 8 ? 14.516 -32.562 -31.484 1 42.66 8 LEU B N 1
ATOM 1354 C CA . LEU B 1 8 ? 13.844 -31.375 -31.969 1 42.66 8 LEU B CA 1
ATOM 1355 C C . LEU B 1 8 ? 12.695 -30.984 -31.062 1 42.66 8 LEU B C 1
ATOM 1357 O O . LEU B 1 8 ? 12.477 -29.797 -30.797 1 42.66 8 LEU B O 1
ATOM 1361 N N . ALA B 1 9 ? 11.945 -31.922 -30.469 1 43.53 9 ALA B N 1
ATOM 1362 C CA . ALA B 1 9 ? 10.883 -31.547 -29.531 1 43.53 9 ALA B CA 1
ATOM 1363 C C . ALA B 1 9 ? 11.461 -30.906 -28.281 1 43.53 9 ALA B C 1
ATOM 1365 O O . ALA B 1 9 ? 10.891 -29.953 -27.734 1 43.53 9 ALA B O 1
ATOM 1366 N N . LEU B 1 10 ? 12.586 -31.391 -27.766 1 42.06 10 LEU B N 1
ATOM 1367 C CA . LEU B 1 10 ? 13.203 -30.719 -26.625 1 42.06 10 LEU B CA 1
ATOM 1368 C C . LEU B 1 10 ? 13.773 -29.359 -27.031 1 42.06 10 LEU B C 1
ATOM 1370 O O . LEU B 1 10 ? 13.688 -28.406 -26.266 1 42.06 10 LEU B O 1
ATOM 1374 N N . ALA B 1 11 ? 14.367 -29.266 -28.219 1 43.94 11 ALA B N 1
ATOM 1375 C CA . ALA B 1 11 ? 14.867 -27.969 -28.656 1 43.94 11 ALA B CA 1
ATOM 1376 C C . ALA B 1 11 ? 13.711 -26.984 -28.891 1 43.94 11 ALA B C 1
ATOM 1378 O O . ALA B 1 11 ? 13.82 -25.797 -28.578 1 43.94 11 ALA B O 1
ATOM 1379 N N . LEU B 1 12 ? 12.555 -27.469 -29.422 1 40.28 12 LEU B N 1
ATOM 1380 C CA . LEU B 1 12 ? 11.438 -26.562 -29.594 1 40.28 12 LEU B CA 1
ATOM 1381 C C . LEU B 1 12 ? 10.797 -26.203 -28.266 1 40.28 12 LEU B C 1
ATOM 1383 O O . LEU B 1 12 ? 10.375 -25.062 -28.047 1 40.28 12 LEU B O 1
ATOM 1387 N N . ALA B 1 13 ? 10.609 -27.141 -27.25 1 42.16 13 ALA B N 1
ATOM 1388 C CA . ALA B 1 13 ? 10.148 -26.75 -25.922 1 42.16 13 ALA B CA 1
ATOM 1389 C C . ALA B 1 13 ? 11.156 -25.828 -25.25 1 42.16 13 ALA B C 1
ATOM 1391 O O . ALA B 1 13 ? 10.781 -24.922 -24.5 1 42.16 13 ALA B O 1
ATOM 1392 N N . GLY B 1 14 ? 12.422 -25.969 -25.453 1 41.91 14 GLY B N 1
ATOM 1393 C CA . GLY B 1 14 ? 13.438 -25.078 -24.922 1 41.91 14 GLY B CA 1
ATOM 1394 C C . GLY B 1 14 ? 13.438 -23.703 -25.578 1 41.91 14 GLY B C 1
ATOM 1395 O O . GLY B 1 14 ? 13.578 -22.688 -24.906 1 41.91 14 GLY B O 1
ATOM 1396 N N . VAL B 1 15 ? 13.422 -23.688 -26.922 1 40.28 15 VAL B N 1
ATOM 1397 C CA . VAL B 1 15 ? 13.438 -22.422 -27.641 1 40.28 15 VAL B CA 1
ATOM 1398 C C . VAL B 1 15 ? 12.133 -21.672 -27.391 1 40.28 15 VAL B C 1
ATOM 1400 O O . VAL B 1 15 ? 12.133 -20.438 -27.234 1 40.28 15 VAL B O 1
ATOM 1403 N N . MET B 1 16 ? 10.977 -22.359 -27.422 1 36.69 16 MET B N 1
ATOM 1404 C CA . MET B 1 16 ? 9.766 -21.609 -27.094 1 36.69 16 MET B CA 1
ATOM 1405 C C . MET B 1 16 ? 9.805 -21.141 -25.641 1 36.69 16 MET B C 1
ATOM 1407 O O . MET B 1 16 ? 9.336 -20.031 -25.344 1 36.69 16 MET B O 1
ATOM 1411 N N . ALA B 1 17 ? 10.367 -21.922 -24.75 1 40.44 17 ALA B N 1
ATOM 1412 C CA . ALA B 1 17 ? 10.555 -21.406 -23.391 1 40.44 17 ALA B CA 1
ATOM 1413 C C . ALA B 1 17 ? 11.562 -20.25 -23.375 1 40.44 17 ALA B C 1
ATOM 1415 O O . ALA B 1 17 ? 11.367 -19.266 -22.672 1 40.44 17 ALA B O 1
ATOM 1416 N N . LEU B 1 18 ? 12.664 -20.328 -24.172 1 42 18 LEU B N 1
ATOM 1417 C CA . LEU B 1 18 ? 13.609 -19.219 -24.234 1 42 18 LEU B CA 1
ATOM 1418 C C . LEU B 1 18 ? 12.992 -18.016 -24.938 1 42 18 LEU B C 1
ATOM 1420 O O . LEU B 1 18 ? 13.234 -16.875 -24.562 1 42 18 LEU B O 1
ATOM 1424 N N . ALA B 1 19 ? 12.344 -18.188 -26.109 1 40.53 19 ALA B N 1
ATOM 1425 C CA . ALA B 1 19 ? 11.703 -17.062 -26.797 1 40.53 19 ALA B CA 1
ATOM 1426 C C . ALA B 1 19 ? 10.609 -16.438 -25.938 1 40.53 19 ALA B C 1
ATOM 1428 O O . ALA B 1 19 ? 10.422 -15.227 -25.938 1 40.53 19 ALA B O 1
ATOM 1429 N N . LEU B 1 20 ? 9.734 -17.234 -25.328 1 40.91 20 LEU B N 1
ATOM 1430 C CA . LEU B 1 20 ? 8.758 -16.656 -24.406 1 40.91 20 LEU B CA 1
ATOM 1431 C C . LEU B 1 20 ? 9.453 -15.945 -23.25 1 40.91 20 LEU B C 1
ATOM 1433 O O . LEU B 1 20 ? 8.969 -14.922 -22.766 1 40.91 20 LEU B O 1
ATOM 1437 N N . LEU B 1 21 ? 10.578 -16.453 -22.812 1 41.69 21 LEU B N 1
ATOM 1438 C CA . LEU B 1 21 ? 11.367 -15.695 -21.844 1 41.69 21 LEU B CA 1
ATOM 1439 C C . LEU B 1 21 ? 11.977 -14.461 -22.484 1 41.69 21 LEU B C 1
ATOM 1441 O O . LEU B 1 21 ? 12.141 -13.43 -21.828 1 41.69 21 LEU B O 1
ATOM 1445 N N . THR B 1 22 ? 12.484 -14.516 -23.688 1 38.16 22 THR B N 1
ATOM 1446 C CA . THR B 1 22 ? 13.094 -13.352 -24.328 1 38.16 22 THR B CA 1
ATOM 1447 C C . THR B 1 22 ? 12.023 -12.32 -24.703 1 38.16 22 THR B C 1
ATOM 1449 O O . THR B 1 22 ? 12.312 -11.125 -24.781 1 38.16 22 THR B O 1
ATOM 1452 N N . GLY B 1 23 ? 10.914 -12.633 -25.266 1 37.38 23 GLY B N 1
ATOM 1453 C CA . GLY B 1 23 ? 9.898 -11.641 -25.562 1 37.38 23 GLY B CA 1
ATOM 1454 C C . GLY B 1 23 ? 9.273 -11.023 -24.328 1 37.38 23 GLY B C 1
ATOM 1455 O O . GLY B 1 23 ? 8.43 -10.133 -24.422 1 37.38 23 GLY B O 1
ATOM 1456 N N . CYS B 1 24 ? 8.961 -11.805 -23.328 1 38.84 24 CYS B N 1
ATOM 1457 C CA . CYS B 1 24 ? 8.672 -11.133 -22.078 1 38.84 24 CYS B CA 1
ATOM 1458 C C . CYS B 1 24 ? 9.859 -10.305 -21.609 1 38.84 24 CYS B C 1
ATOM 1460 O O . CYS B 1 24 ? 10.812 -10.844 -21.031 1 38.84 24 CYS B O 1
ATOM 1462 N N . GLY B 1 25 ? 10.414 -9.438 -22.344 1 36.88 25 GLY B N 1
ATOM 1463 C CA . GLY B 1 25 ? 11.523 -8.5 -22.453 1 36.88 25 GLY B CA 1
ATOM 1464 C C . GLY B 1 25 ? 11.961 -7.941 -21.109 1 36.88 25 GLY B C 1
ATOM 1465 O O . GLY B 1 25 ? 11.219 -8.031 -20.125 1 36.88 25 GLY B O 1
ATOM 1466 N N . THR B 1 26 ? 13.227 -7.461 -21.031 1 42.12 26 THR B N 1
ATOM 1467 C CA . THR B 1 26 ? 13.984 -6.656 -20.094 1 42.12 26 THR B CA 1
ATOM 1468 C C . THR B 1 26 ? 13.062 -5.695 -19.344 1 42.12 26 THR B C 1
ATOM 1470 O O . THR B 1 26 ? 13.281 -5.41 -18.156 1 42.12 26 THR B O 1
ATOM 1473 N N . GLY B 1 27 ? 12.109 -5.168 -20.094 1 45.12 27 GLY B N 1
ATOM 1474 C CA . GLY B 1 27 ? 11.164 -4.25 -19.469 1 45.12 27 GLY B CA 1
ATOM 1475 C C . GLY B 1 27 ? 10.359 -4.887 -18.359 1 45.12 27 GLY B C 1
ATOM 1476 O O . GLY B 1 27 ? 10.016 -4.223 -17.375 1 45.12 27 GLY B O 1
ATOM 1477 N N . SER B 1 28 ? 10.094 -6.281 -18.578 1 57.19 28 SER B N 1
ATOM 1478 C CA . SER B 1 28 ? 9.352 -7.051 -17.578 1 57.19 28 SER B CA 1
ATOM 1479 C C . SER B 1 28 ? 10.148 -7.203 -16.297 1 57.19 28 SER B C 1
ATOM 1481 O O . SER B 1 28 ? 9.617 -7.02 -15.195 1 57.19 28 SER B O 1
ATOM 1483 N N . SER B 1 29 ? 11.492 -7.18 -16.609 1 72.25 29 SER B N 1
ATOM 1484 C CA . SER B 1 29 ? 12.289 -7.406 -15.398 1 72.25 29 SER B CA 1
ATOM 1485 C C . SER B 1 29 ? 12.367 -6.145 -14.547 1 72.25 29 SER B C 1
ATOM 1487 O O . SER B 1 29 ? 12.172 -6.203 -13.328 1 72.25 29 SER B O 1
ATOM 1489 N N . ALA B 1 30 ? 12.555 -4.938 -15.32 1 77.19 30 ALA B N 1
ATOM 1490 C CA . ALA B 1 30 ? 12.602 -3.709 -14.539 1 77.19 30 ALA B CA 1
ATOM 1491 C C . ALA B 1 30 ? 11.266 -3.439 -13.859 1 77.19 30 ALA B C 1
ATOM 1493 O O . ALA B 1 30 ? 11.219 -3.01 -12.703 1 77.19 30 ALA B O 1
ATOM 1494 N N . SER B 1 31 ? 10.234 -3.754 -14.57 1 90.56 31 SER B N 1
ATOM 1495 C CA . SER B 1 31 ? 8.898 -3.574 -14.023 1 90.56 31 SER B CA 1
ATOM 1496 C C . SER B 1 31 ? 8.641 -4.523 -12.859 1 90.56 31 SER B C 1
ATOM 1498 O O . SER B 1 31 ? 8.125 -4.113 -11.82 1 90.56 31 SER B O 1
ATOM 1500 N N . HIS B 1 32 ? 9.203 -5.754 -13.023 1 95.38 32 HIS B N 1
ATOM 1501 C CA . HIS B 1 32 ? 8.992 -6.727 -11.953 1 95.38 32 HIS B CA 1
ATOM 1502 C C . HIS B 1 32 ? 9.797 -6.359 -10.711 1 95.38 32 HIS B C 1
ATOM 1504 O O . HIS B 1 32 ? 9.305 -6.504 -9.586 1 95.38 32 HIS B O 1
ATOM 1510 N N . LYS B 1 33 ? 10.938 -5.809 -10.984 1 96.44 33 LYS B N 1
ATOM 1511 C CA . LYS B 1 33 ? 11.758 -5.359 -9.859 1 96.44 33 LYS B CA 1
ATOM 1512 C C . LYS B 1 33 ? 11.086 -4.215 -9.109 1 96.44 33 LYS B C 1
ATOM 1514 O O . LYS B 1 33 ? 11.07 -4.195 -7.879 1 96.44 33 LYS B O 1
ATOM 1519 N N . SER B 1 34 ? 10.547 -3.346 -9.844 1 96.75 34 SER B N 1
ATOM 1520 C CA . SER B 1 34 ? 9.883 -2.203 -9.219 1 96.75 34 SER B CA 1
ATOM 1521 C C . SER B 1 34 ? 8.641 -2.639 -8.445 1 96.75 34 SER B C 1
ATOM 1523 O O . SER B 1 34 ? 8.375 -2.123 -7.359 1 96.75 34 SER B O 1
ATOM 1525 N N . ILE B 1 35 ? 7.969 -3.555 -8.945 1 97.44 35 ILE B N 1
ATOM 1526 C CA . ILE B 1 35 ? 6.781 -4.051 -8.258 1 97.44 35 ILE B CA 1
ATOM 1527 C C . ILE B 1 35 ? 7.195 -4.809 -7 1 97.44 35 ILE B C 1
ATOM 1529 O O . ILE B 1 35 ? 6.574 -4.66 -5.945 1 97.44 35 ILE B O 1
ATOM 1533 N N . ALA B 1 36 ? 8.219 -5.574 -7.102 1 98.12 36 ALA B N 1
ATOM 1534 C CA . ALA B 1 36 ? 8.727 -6.277 -5.93 1 98.12 36 ALA B CA 1
ATOM 1535 C C . ALA B 1 36 ? 9.07 -5.305 -4.809 1 98.12 36 ALA B C 1
ATOM 1537 O O . ALA B 1 36 ? 8.68 -5.508 -3.658 1 98.12 36 ALA B O 1
ATOM 1538 N N . LYS B 1 37 ? 9.727 -4.301 -5.164 1 97.06 37 LYS B N 1
ATOM 1539 C CA . LYS B 1 37 ? 10.078 -3.291 -4.172 1 97.06 37 LYS B CA 1
ATOM 1540 C C . LYS B 1 37 ? 8.836 -2.654 -3.568 1 97.06 37 LYS B C 1
ATOM 1542 O O . LYS B 1 37 ? 8.758 -2.457 -2.355 1 97.06 37 LYS B O 1
ATOM 1547 N N . ALA B 1 38 ? 7.93 -2.281 -4.395 1 97.25 38 ALA B N 1
ATOM 1548 C CA . ALA B 1 38 ? 6.695 -1.66 -3.922 1 97.25 38 ALA B CA 1
ATOM 1549 C C . ALA B 1 38 ? 5.918 -2.607 -3.014 1 97.25 38 ALA B C 1
ATOM 1551 O O . ALA B 1 38 ? 5.277 -2.174 -2.053 1 97.25 38 ALA B O 1
ATOM 1552 N N . MET B 1 39 ? 5.93 -3.902 -3.303 1 97 39 MET B N 1
ATOM 1553 C CA . MET B 1 39 ? 5.293 -4.906 -2.455 1 97 39 MET B CA 1
ATOM 1554 C C . MET B 1 39 ? 5.926 -4.934 -1.069 1 97 39 MET B C 1
ATOM 1556 O O . MET B 1 39 ? 5.223 -5.027 -0.062 1 97 39 MET B O 1
ATOM 1560 N N . ALA B 1 40 ? 7.195 -4.871 -1.092 1 96.44 40 ALA B N 1
ATOM 1561 C CA . ALA B 1 40 ? 7.898 -4.824 0.188 1 96.44 40 ALA B CA 1
ATOM 1562 C C . ALA B 1 40 ? 7.551 -3.551 0.956 1 96.44 40 ALA B C 1
ATOM 1564 O O . ALA B 1 40 ? 7.262 -3.602 2.152 1 96.44 40 ALA B O 1
ATOM 1565 N N . ASP B 1 41 ? 7.605 -2.416 0.252 1 94.56 41 ASP B N 1
ATOM 1566 C CA . ASP B 1 41 ? 7.27 -1.146 0.885 1 94.56 41 ASP B CA 1
ATOM 1567 C C . ASP B 1 41 ? 5.848 -1.169 1.441 1 94.56 41 ASP B C 1
ATOM 1569 O O . ASP B 1 41 ? 5.598 -0.665 2.539 1 94.56 41 ASP B O 1
ATOM 1573 N N . TYR B 1 42 ? 4.891 -1.712 0.705 1 95.75 42 TYR B N 1
ATOM 1574 C CA . TYR B 1 42 ? 3.516 -1.871 1.159 1 95.75 42 TYR B CA 1
ATOM 1575 C C . TYR B 1 42 ? 3.461 -2.637 2.477 1 95.75 42 TYR B C 1
ATOM 1577 O O . TYR B 1 42 ? 2.842 -2.182 3.441 1 95.75 42 TYR B O 1
ATOM 1585 N N . ALA B 1 43 ? 4.133 -3.758 2.479 1 93.38 43 ALA B N 1
ATOM 1586 C CA . ALA B 1 43 ? 4.121 -4.625 3.654 1 93.38 43 ALA B CA 1
ATOM 1587 C C . ALA B 1 43 ? 4.777 -3.938 4.848 1 93.38 43 ALA B C 1
ATOM 1589 O O . ALA B 1 43 ? 4.301 -4.055 5.98 1 93.38 43 ALA B O 1
ATOM 1590 N N . ASN B 1 44 ? 5.836 -3.248 4.598 1 92.19 44 ASN B N 1
ATOM 1591 C CA . ASN B 1 44 ? 6.555 -2.566 5.672 1 92.19 44 ASN B CA 1
ATOM 1592 C C . ASN B 1 44 ? 5.719 -1.448 6.285 1 92.19 44 ASN B C 1
ATOM 1594 O O . ASN B 1 44 ? 5.82 -1.175 7.48 1 92.19 44 ASN B O 1
ATOM 1598 N N . GLY B 1 45 ? 4.984 -0.75 5.438 1 88.38 45 GLY B N 1
ATOM 1599 C CA . GLY B 1 45 ? 4.082 0.272 5.941 1 88.38 45 GLY B CA 1
ATOM 1600 C C . GLY B 1 45 ? 3.027 -0.277 6.887 1 88.38 45 GLY B C 1
ATOM 1601 O O . GLY B 1 45 ? 2.553 0.431 7.777 1 88.38 45 GLY B O 1
ATOM 1602 N N . HIS B 1 46 ? 2.717 -1.447 6.758 1 80.88 46 HIS B N 1
ATOM 1603 C CA . HIS B 1 46 ? 1.682 -2.098 7.555 1 80.88 46 HIS B CA 1
ATOM 1604 C C . HIS B 1 46 ? 2.27 -2.732 8.812 1 80.88 46 HIS B C 1
ATOM 1606 O O . HIS B 1 46 ? 1.688 -2.631 9.891 1 80.88 46 HIS B O 1
ATOM 1612 N N . TRP B 1 47 ? 3.326 -3.324 8.617 1 69.88 47 TRP B N 1
ATOM 1613 C CA . TRP B 1 47 ? 3.805 -4.18 9.703 1 69.88 47 TRP B CA 1
ATOM 1614 C C . TRP B 1 47 ? 4.891 -3.479 10.508 1 69.88 47 TRP B C 1
ATOM 1616 O O . TRP B 1 47 ? 5.23 -3.914 11.609 1 69.88 47 TRP B O 1
ATOM 1626 N N . GLY B 1 48 ? 5.145 -2.064 10.281 1 60.44 48 GLY B N 1
ATOM 1627 C CA . GLY B 1 48 ? 6.027 -1.146 10.984 1 60.44 48 GLY B CA 1
ATOM 1628 C C . GLY B 1 48 ? 7.414 -1.714 11.219 1 60.44 48 GLY B C 1
ATOM 1629 O O . GLY B 1 48 ? 8.398 -0.976 11.211 1 60.44 48 GLY B O 1
ATOM 1630 N N . LYS B 1 49 ? 7.539 -2.994 11.883 1 57.78 49 LYS B N 1
ATOM 1631 C CA . LYS B 1 49 ? 8.734 -3.275 12.672 1 57.78 49 LYS B CA 1
ATOM 1632 C C . LYS B 1 49 ? 9.633 -4.285 11.961 1 57.78 49 LYS B C 1
ATOM 1634 O O . LYS B 1 49 ? 10.797 -4.457 12.328 1 57.78 49 LYS B O 1
ATOM 1639 N N . THR B 1 50 ? 9.078 -4.961 11.055 1 65.44 50 THR B N 1
ATOM 1640 C CA . THR B 1 50 ? 9.984 -5.906 10.414 1 65.44 50 THR B CA 1
ATOM 1641 C C . THR B 1 50 ? 10.352 -5.434 9.008 1 65.44 50 THR B C 1
ATOM 1643 O O . THR B 1 50 ? 9.5 -4.938 8.273 1 65.44 50 THR B O 1
ATOM 1646 N N . THR B 1 51 ? 11.68 -5.367 8.844 1 87.19 51 THR B N 1
ATOM 1647 C CA . THR B 1 51 ? 12.141 -4.969 7.516 1 87.19 51 THR B CA 1
ATOM 1648 C C . THR B 1 51 ? 11.844 -6.059 6.488 1 87.19 51 THR B C 1
ATOM 1650 O O . THR B 1 51 ? 12.477 -7.117 6.5 1 87.19 51 THR B O 1
ATOM 1653 N N . ILE B 1 52 ? 10.82 -6.012 5.766 1 93.88 52 ILE B N 1
ATOM 1654 C CA . ILE B 1 52 ? 10.445 -6.918 4.684 1 93.88 52 ILE B CA 1
ATOM 1655 C C . ILE B 1 52 ? 11.18 -6.523 3.404 1 93.88 52 ILE B C 1
ATOM 1657 O O . ILE B 1 52 ? 11.273 -5.34 3.074 1 93.88 52 ILE B O 1
ATOM 1661 N N . THR B 1 53 ? 11.844 -7.539 2.82 1 96.31 53 THR B N 1
ATOM 1662 C CA . THR B 1 53 ? 12.422 -7.359 1.492 1 96.31 53 THR B CA 1
ATOM 1663 C C . THR B 1 53 ? 11.773 -8.305 0.489 1 96.31 53 THR B C 1
ATOM 1665 O O . THR B 1 53 ? 11.391 -9.43 0.841 1 96.31 53 THR B O 1
ATOM 1668 N N . CYS B 1 54 ? 11.625 -7.828 -0.771 1 96.81 54 CYS B N 1
ATOM 1669 C CA . CYS B 1 54 ? 11.094 -8.625 -1.869 1 96.81 54 CYS B CA 1
ATOM 1670 C C . CYS B 1 54 ? 11.992 -8.531 -3.098 1 96.81 54 CYS B C 1
ATOM 1672 O O . CYS B 1 54 ? 12.242 -7.438 -3.6 1 96.81 54 CYS B O 1
ATOM 1674 N N . THR B 1 55 ? 12.43 -9.664 -3.564 1 97.5 55 THR B N 1
ATOM 1675 C CA . THR B 1 55 ? 13.258 -9.711 -4.766 1 97.5 55 THR B CA 1
ATOM 1676 C C . THR B 1 55 ? 12.539 -10.43 -5.898 1 97.5 55 THR B C 1
ATOM 1678 O O . THR B 1 55 ? 11.961 -11.5 -5.691 1 97.5 55 THR B O 1
ATOM 1681 N N . SER B 1 56 ? 12.633 -9.797 -7.09 1 97.12 56 SER B N 1
ATOM 1682 C CA . SER B 1 56 ? 12.062 -10.461 -8.258 1 97.12 56 SER B CA 1
ATOM 1683 C C . SER B 1 56 ? 12.828 -11.734 -8.602 1 97.12 56 SER B C 1
ATOM 1685 O O . SER B 1 56 ? 14.062 -11.75 -8.57 1 97.12 56 SER B O 1
ATOM 1687 N N . SER B 1 57 ? 12.07 -12.766 -8.922 1 96.12 57 SER B N 1
ATOM 1688 C CA . SER B 1 57 ? 12.672 -14.062 -9.211 1 96.12 57 SER B CA 1
ATOM 1689 C C . SER B 1 57 ? 12.344 -14.516 -10.633 1 96.12 57 SER B C 1
ATOM 1691 O O . SER B 1 57 ? 11.188 -14.828 -10.938 1 96.12 57 SER B O 1
ATOM 1693 N N . ALA B 1 58 ? 13.383 -14.664 -11.406 1 93.25 58 ALA B N 1
ATOM 1694 C CA . ALA B 1 58 ? 13.203 -15.164 -12.766 1 93.25 58 ALA B CA 1
ATOM 1695 C C . ALA B 1 58 ? 12.672 -16.594 -12.758 1 93.25 58 ALA B C 1
ATOM 1697 O O . ALA B 1 58 ? 11.906 -16.984 -13.633 1 93.25 58 ALA B O 1
ATOM 1698 N N . GLU B 1 59 ? 13.109 -17.344 -11.805 1 92.25 59 GLU B N 1
ATOM 1699 C CA . GLU B 1 59 ? 12.656 -18.719 -11.664 1 92.25 59 GLU B CA 1
ATOM 1700 C C . GLU B 1 59 ? 11.148 -18.781 -11.406 1 92.25 59 GLU B C 1
ATOM 1702 O O . GLU B 1 59 ? 10.438 -19.578 -12.016 1 92.25 59 GLU B O 1
ATOM 1707 N N . LEU B 1 60 ? 10.719 -17.953 -10.547 1 94.5 60 LEU B N 1
ATOM 1708 C CA . LEU B 1 60 ? 9.289 -17.922 -10.25 1 94.5 60 LEU B CA 1
ATOM 1709 C C . LEU B 1 60 ? 8.492 -17.359 -11.422 1 94.5 60 LEU B C 1
ATOM 1711 O O . LEU B 1 60 ? 7.367 -17.797 -11.68 1 94.5 60 LEU B O 1
ATOM 1715 N N . ASP B 1 61 ? 9.055 -16.406 -12.133 1 94.69 61 ASP B N 1
ATOM 1716 C CA . ASP B 1 61 ? 8.422 -15.945 -13.375 1 94.69 61 ASP B CA 1
ATOM 1717 C C . ASP B 1 61 ? 8.219 -17.109 -14.344 1 94.69 61 ASP B C 1
ATOM 1719 O O . ASP B 1 61 ? 7.133 -17.266 -14.906 1 94.69 61 ASP B O 1
ATOM 1723 N N . ALA B 1 62 ? 9.266 -17.844 -14.5 1 92.81 62 ALA B N 1
ATOM 1724 C CA . ALA B 1 62 ? 9.211 -18.984 -15.414 1 92.81 62 ALA B CA 1
ATOM 1725 C C . ALA B 1 62 ? 8.172 -20 -14.961 1 92.81 62 ALA B C 1
ATOM 1727 O O . ALA B 1 62 ? 7.445 -20.562 -15.789 1 92.81 62 ALA B O 1
ATOM 1728 N N . LEU B 1 63 ? 8.141 -20.219 -13.711 1 92.19 63 LEU B N 1
ATOM 1729 C CA . LEU B 1 63 ? 7.145 -21.141 -13.164 1 92.19 63 LEU B CA 1
ATOM 1730 C C . LEU B 1 63 ? 5.734 -20.672 -13.5 1 92.19 63 LEU B C 1
ATOM 1732 O O . LEU B 1 63 ? 4.895 -21.469 -13.922 1 92.19 63 LEU B O 1
ATOM 1736 N N . LEU B 1 64 ? 5.48 -19.422 -13.344 1 94.44 64 LEU B N 1
ATOM 1737 C CA . LEU B 1 64 ? 4.164 -18.875 -13.641 1 94.44 64 LEU B CA 1
ATOM 1738 C C . LEU B 1 64 ? 3.844 -19 -15.125 1 94.44 64 LEU B C 1
ATOM 1740 O O . LEU B 1 64 ? 2.699 -19.266 -15.5 1 94.44 64 LEU B O 1
ATOM 1744 N N . GLN B 1 65 ? 4.836 -18.812 -15.898 1 93.44 65 GLN B N 1
ATOM 1745 C CA . GLN B 1 65 ? 4.621 -18.984 -17.328 1 93.44 65 GLN B CA 1
ATOM 1746 C C . GLN B 1 65 ? 4.238 -20.422 -17.656 1 93.44 65 GLN B C 1
ATOM 1748 O O . GLN B 1 65 ? 3.359 -20.672 -18.5 1 93.44 65 GLN B O 1
ATOM 1753 N N . MET B 1 66 ? 4.848 -21.328 -17.047 1 91.31 66 MET B N 1
ATOM 1754 C CA . MET B 1 66 ? 4.512 -22.75 -17.219 1 91.31 66 MET B CA 1
ATOM 1755 C C . MET B 1 66 ? 3.084 -23.031 -16.766 1 91.31 66 MET B C 1
ATOM 1757 O O . MET B 1 66 ? 2.334 -23.719 -17.469 1 91.31 66 MET B O 1
ATOM 1761 N N . TRP B 1 67 ? 2.752 -22.469 -15.633 1 90.69 67 TRP B N 1
ATOM 1762 C CA . TRP B 1 67 ? 1.401 -22.656 -15.117 1 90.69 67 TRP B CA 1
ATOM 1763 C C . TRP B 1 67 ? 0.371 -22.016 -16.047 1 90.69 67 TRP B C 1
ATOM 1765 O O . TRP B 1 67 ? -0.738 -22.531 -16.203 1 90.69 67 TRP B O 1
ATOM 1775 N N . ALA B 1 68 ? 0.719 -20.969 -16.625 1 93.38 68 ALA B N 1
ATOM 1776 C CA . ALA B 1 68 ? -0.214 -20.234 -17.484 1 93.38 68 ALA B CA 1
ATOM 1777 C C . ALA B 1 68 ? -0.569 -21.031 -18.734 1 93.38 68 ALA B C 1
ATOM 1779 O O . ALA B 1 68 ? -1.559 -20.734 -19.406 1 93.38 68 ALA B O 1
ATOM 1780 N N . ALA B 1 69 ? 0.256 -21.969 -19.062 1 91.06 69 ALA B N 1
ATOM 1781 C CA . ALA B 1 69 ? -0.011 -22.828 -20.219 1 91.06 69 ALA B CA 1
ATOM 1782 C C . ALA B 1 69 ? -1.077 -23.875 -19.891 1 91.06 69 ALA B C 1
ATOM 1784 O O . ALA B 1 69 ? -1.642 -24.5 -20.797 1 91.06 69 ALA B O 1
ATOM 1785 N N . ASP B 1 70 ? -1.296 -24.094 -18.578 1 88.62 70 ASP B N 1
ATOM 1786 C CA . ASP B 1 70 ? -2.324 -25.031 -18.109 1 88.62 70 ASP B CA 1
ATOM 1787 C C . ASP B 1 70 ? -3.697 -24.359 -18.094 1 88.62 70 ASP B C 1
ATOM 1789 O O . ASP B 1 70 ? -3.867 -23.281 -17.516 1 88.62 70 ASP B O 1
ATOM 1793 N N . PRO B 1 71 ? -4.703 -25.031 -18.641 1 87.25 71 PRO B N 1
ATOM 1794 C CA . PRO B 1 71 ? -6.039 -24.438 -18.688 1 87.25 71 PRO B CA 1
ATOM 1795 C C . PRO B 1 71 ? -6.617 -24.188 -17.297 1 87.25 71 PRO B C 1
ATOM 1797 O O . PRO B 1 71 ? -7.523 -23.375 -17.125 1 87.25 71 PRO B O 1
ATOM 1800 N N . ARG B 1 72 ? -6.207 -24.891 -16.266 1 87.12 72 ARG B N 1
ATOM 1801 C CA . ARG B 1 72 ? -6.711 -24.734 -14.906 1 87.12 72 ARG B CA 1
ATOM 1802 C C . ARG B 1 72 ? -6.184 -23.453 -14.273 1 87.12 72 ARG B C 1
ATOM 1804 O O . ARG B 1 72 ? -6.703 -22.984 -13.258 1 87.12 72 ARG B O 1
ATOM 1811 N N . PHE B 1 73 ? -5.211 -22.828 -14.891 1 93.25 73 PHE B N 1
ATOM 1812 C CA . PHE B 1 73 ? -4.578 -21.641 -14.328 1 93.25 73 PHE B CA 1
ATOM 1813 C C . PHE B 1 73 ? -5.566 -20.484 -14.258 1 93.25 73 PHE B C 1
ATOM 1815 O O . PHE B 1 73 ? -5.598 -19.75 -13.266 1 93.25 73 PHE B O 1
ATOM 1822 N N . GLU B 1 74 ? -6.301 -20.344 -15.305 1 94.44 74 GLU B N 1
ATO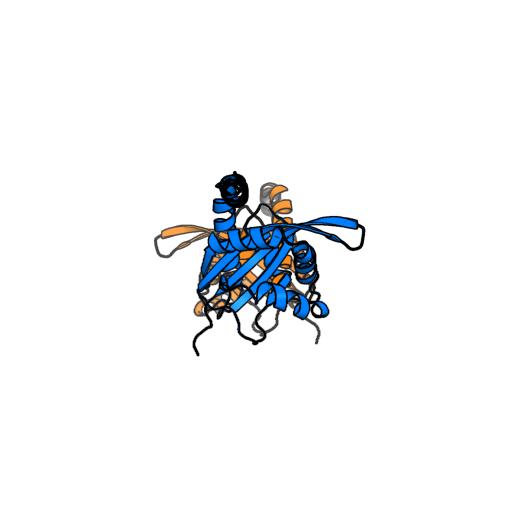M 1823 C CA . GLU B 1 74 ? -7.273 -19.25 -15.297 1 94.44 74 GLU B CA 1
ATOM 1824 C C . GLU B 1 74 ? -8.227 -19.375 -14.109 1 94.44 74 GLU B C 1
ATOM 1826 O O . GLU B 1 74 ? -8.602 -18.359 -13.508 1 94.44 74 GLU B O 1
ATOM 1831 N N . THR B 1 75 ? -8.609 -20.562 -13.773 1 92.31 75 THR B N 1
ATOM 1832 C CA . THR B 1 75 ? -9.477 -20.797 -12.625 1 92.31 75 THR B CA 1
ATOM 1833 C C . THR B 1 75 ? -8.781 -20.359 -11.336 1 92.31 75 THR B C 1
ATOM 1835 O O . THR B 1 75 ? -9.398 -19.75 -10.469 1 92.31 75 THR B O 1
ATOM 1838 N N . ALA B 1 76 ? -7.559 -20.672 -11.219 1 92.88 76 ALA B N 1
ATOM 1839 C CA . ALA B 1 76 ? -6.785 -20.281 -10.039 1 92.88 76 ALA B CA 1
ATOM 1840 C C . ALA B 1 76 ? -6.723 -18.766 -9.906 1 92.88 76 ALA B C 1
ATOM 1842 O O . ALA B 1 76 ? -6.91 -18.234 -8.82 1 92.88 76 ALA B O 1
ATOM 1843 N N . VAL B 1 77 ? -6.496 -18.125 -11.031 1 96.25 77 VAL B N 1
ATOM 1844 C CA . VAL B 1 77 ? -6.441 -16.672 -11.062 1 96.25 77 VAL B CA 1
ATOM 1845 C C . VAL B 1 77 ? -7.766 -16.094 -10.578 1 96.25 77 VAL B C 1
ATOM 1847 O O . VAL B 1 77 ? -7.785 -15.211 -9.711 1 96.25 77 VAL B O 1
ATOM 1850 N N . LYS B 1 78 ? -8.82 -16.641 -11.016 1 95.06 78 LYS B N 1
ATOM 1851 C CA . LYS B 1 78 ? -10.156 -16.156 -10.656 1 95.06 78 LYS B CA 1
ATOM 1852 C C . LYS B 1 78 ? -10.43 -16.375 -9.164 1 95.06 78 LYS B C 1
ATOM 1854 O O . LYS B 1 78 ? -10.969 -15.5 -8.5 1 95.06 78 LYS B O 1
ATOM 1859 N N . VAL B 1 79 ? -10.062 -17.484 -8.695 1 94.25 79 VAL B N 1
ATOM 1860 C CA . VAL B 1 79 ? -10.305 -17.844 -7.301 1 94.25 79 VAL B CA 1
ATOM 1861 C C . VAL B 1 79 ? -9.602 -16.844 -6.387 1 94.25 79 VAL B C 1
ATOM 1863 O O . VAL B 1 79 ? -10.188 -16.344 -5.422 1 94.25 79 VAL B O 1
ATOM 1866 N N . VAL B 1 80 ? -8.391 -16.5 -6.703 1 94.81 80 VAL B N 1
ATOM 1867 C CA . VAL B 1 80 ? -7.637 -15.562 -5.875 1 94.81 80 VAL B CA 1
ATOM 1868 C C . VAL B 1 80 ? -8.211 -14.156 -6.027 1 94.81 80 VAL B C 1
ATOM 1870 O O . VAL B 1 80 ? -8.422 -13.453 -5.039 1 94.81 80 VAL B O 1
ATOM 1873 N N . TYR B 1 81 ? -8.523 -13.781 -7.234 1 96.25 81 TYR B N 1
ATOM 1874 C CA . TYR B 1 81 ? -9 -12.43 -7.516 1 96.25 81 TYR B CA 1
ATOM 1875 C C . TYR B 1 81 ? -10.336 -12.164 -6.828 1 96.25 81 TYR B C 1
ATOM 1877 O O . TYR B 1 81 ? -10.625 -11.031 -6.438 1 96.25 81 TYR B O 1
ATOM 1885 N N . THR B 1 82 ? -11.148 -13.172 -6.688 1 93.44 82 THR B N 1
ATOM 1886 C CA . THR B 1 82 ? -12.492 -12.992 -6.152 1 93.44 82 THR B CA 1
ATOM 1887 C C . THR B 1 82 ? -12.555 -13.414 -4.688 1 93.44 82 THR B C 1
ATOM 1889 O O . THR B 1 82 ? -13.633 -13.445 -4.09 1 93.44 82 THR B O 1
ATOM 1892 N N . ASP B 1 83 ? -11.477 -13.812 -4.176 1 91.88 83 ASP B N 1
ATOM 1893 C CA . ASP B 1 83 ? -11.391 -14.258 -2.791 1 91.88 83 ASP B CA 1
ATOM 1894 C C . ASP B 1 83 ? -12.328 -15.438 -2.539 1 91.88 83 ASP B C 1
ATOM 1896 O O . ASP B 1 83 ? -13.039 -15.469 -1.531 1 91.88 83 ASP B O 1
ATOM 1900 N N . ASP B 1 84 ? -12.375 -16.359 -3.443 1 91.56 84 ASP B N 1
ATOM 1901 C CA . ASP B 1 84 ? -13.227 -17.531 -3.311 1 91.56 84 ASP B CA 1
ATOM 1902 C C . ASP B 1 84 ? -12.578 -18.578 -2.416 1 91.56 84 ASP B C 1
ATOM 1904 O O . ASP B 1 84 ? -11.953 -19.531 -2.91 1 91.56 84 ASP B O 1
ATOM 1908 N N . SER B 1 85 ? -12.781 -18.5 -1.154 1 86.56 85 SER B N 1
ATOM 1909 C CA . SER B 1 85 ? -12.148 -19.359 -0.16 1 86.56 85 SER B CA 1
ATOM 1910 C C . SER B 1 85 ? -12.625 -20.797 -0.291 1 86.56 85 SER B C 1
ATOM 1912 O O . SER B 1 85 ? -11.898 -21.734 0.051 1 86.56 85 SER B O 1
ATOM 1914 N N . ALA B 1 86 ? -13.773 -20.938 -0.82 1 89.75 86 ALA B N 1
ATOM 1915 C CA . ALA B 1 86 ? -14.344 -22.281 -0.955 1 89.75 86 ALA B CA 1
ATOM 1916 C C . ALA B 1 86 ? -13.602 -23.078 -2.018 1 89.75 86 ALA B C 1
ATOM 1918 O O . ALA B 1 86 ? -13.508 -24.312 -1.923 1 89.75 86 ALA B O 1
ATOM 1919 N N . SER B 1 87 ? -13.086 -22.438 -2.977 1 89.5 87 SER B N 1
ATOM 1920 C CA . SER B 1 87 ? -12.43 -23.109 -4.094 1 89.5 87 SER B CA 1
ATOM 1921 C C . SER B 1 87 ? -10.922 -23.203 -3.883 1 89.5 87 SER B C 1
ATOM 1923 O O . SER B 1 87 ? -10.211 -23.844 -4.66 1 89.5 87 SER B O 1
ATOM 1925 N N . LEU B 1 88 ? -10.383 -22.625 -2.801 1 88.69 88 LEU B N 1
ATOM 1926 C CA . LEU B 1 88 ? -8.945 -22.5 -2.561 1 88.69 88 LEU B CA 1
ATOM 1927 C C . LEU B 1 88 ? -8.312 -23.891 -2.391 1 88.69 88 LEU B C 1
ATOM 1929 O O . LEU B 1 88 ? -7.207 -24.125 -2.875 1 88.69 88 LEU B O 1
ATOM 1933 N N . PRO B 1 89 ? -8.984 -24.766 -1.783 1 84.38 89 PRO B N 1
ATOM 1934 C CA . PRO B 1 89 ? -8.367 -26.094 -1.638 1 84.38 89 PRO B CA 1
ATOM 1935 C C . PRO B 1 89 ? -8.07 -26.75 -2.98 1 84.38 89 PRO B C 1
ATOM 1937 O O . PRO B 1 89 ? -7.059 -27.453 -3.117 1 84.38 89 PRO B O 1
ATOM 1940 N N . THR B 1 90 ? -8.828 -26.531 -3.988 1 81.75 90 THR B N 1
ATOM 1941 C CA . THR B 1 90 ? -8.633 -27.125 -5.309 1 81.75 90 THR B CA 1
ATOM 1942 C C . THR B 1 90 ? -7.398 -26.547 -5.984 1 81.75 90 THR B C 1
ATOM 1944 O O . THR B 1 90 ? -6.664 -27.25 -6.668 1 81.75 90 THR B O 1
ATOM 1947 N N . ILE B 1 91 ? -7.176 -25.281 -5.707 1 82.12 91 ILE B N 1
ATOM 1948 C CA . ILE B 1 91 ? -6.043 -24.625 -6.348 1 82.12 91 ILE B CA 1
ATOM 1949 C C . ILE B 1 91 ? -4.758 -24.984 -5.605 1 82.12 91 ILE B C 1
ATOM 1951 O O . ILE B 1 91 ? -3.678 -25.016 -6.203 1 82.12 91 ILE B O 1
ATOM 1955 N N . ARG B 1 92 ? -4.852 -25.266 -4.344 1 82 92 ARG B N 1
ATOM 1956 C CA . ARG B 1 92 ? -3.695 -25.625 -3.535 1 82 92 ARG B CA 1
ATOM 1957 C C . ARG B 1 92 ? -3.025 -26.891 -4.082 1 82 92 ARG B C 1
ATOM 1959 O O . ARG B 1 92 ? -1.797 -26.953 -4.168 1 82 92 ARG B O 1
ATOM 1966 N N . SER B 1 93 ? -3.84 -27.797 -4.457 1 75.44 93 SER B N 1
ATOM 1967 C CA . SER B 1 93 ? -3.309 -29.047 -4.98 1 75.44 93 SER B CA 1
ATOM 1968 C C . SER B 1 93 ? -2.533 -28.812 -6.273 1 75.44 93 SER B C 1
ATOM 1970 O O . SER B 1 93 ? -1.553 -29.516 -6.547 1 75.44 93 SER B O 1
ATOM 1972 N N . TYR B 1 94 ? -2.963 -27.781 -6.918 1 74.12 94 TYR B N 1
ATOM 1973 C CA . TYR B 1 94 ? -2.336 -27.438 -8.195 1 74.12 94 TYR B CA 1
ATOM 1974 C C . TYR B 1 94 ? -0.952 -26.844 -7.98 1 74.12 94 TYR B C 1
ATOM 1976 O O . TYR B 1 94 ? -0 -27.188 -8.68 1 74.12 94 TYR B O 1
ATOM 1984 N N . PHE B 1 95 ? -0.729 -26.031 -6.984 1 76.88 95 PHE B N 1
ATOM 1985 C CA . PHE B 1 95 ? 0.506 -25.281 -6.758 1 76.88 95 PHE B CA 1
ATOM 1986 C C . PHE B 1 95 ? 1.437 -26.062 -5.828 1 76.88 95 PHE B C 1
ATOM 1988 O O . PHE B 1 95 ? 2.66 -25.953 -5.938 1 76.88 95 PHE B O 1
ATOM 1995 N N . SER B 1 96 ? 0.881 -26.828 -5.008 1 73.88 96 SER B N 1
ATOM 1996 C CA . SER B 1 96 ? 1.666 -27.5 -3.979 1 73.88 96 SER B CA 1
ATOM 1997 C C . SER B 1 96 ? 2.482 -28.641 -4.566 1 73.88 96 SER B C 1
ATOM 1999 O O . SER B 1 96 ? 3.438 -29.109 -3.945 1 73.88 96 SER B O 1
ATOM 2001 N N . SER B 1 97 ? 2.176 -29 -5.699 1 72.62 97 SER B N 1
ATOM 2002 C CA . SER B 1 97 ? 2.865 -30.156 -6.277 1 72.62 97 SER B CA 1
ATOM 2003 C C . SER B 1 97 ? 4.168 -29.734 -6.953 1 72.62 97 SER B C 1
ATOM 2005 O O . SER B 1 97 ? 4.949 -30.578 -7.383 1 72.62 97 SER B O 1
ATOM 2007 N N . ASN B 1 98 ? 4.391 -28.453 -6.93 1 77.69 98 ASN B N 1
ATOM 2008 C CA . ASN B 1 98 ? 5.605 -27.984 -7.59 1 77.69 98 ASN B CA 1
ATOM 2009 C C . ASN B 1 98 ? 6.812 -28.062 -6.656 1 77.69 98 ASN B C 1
ATOM 2011 O O . ASN B 1 98 ? 6.805 -27.453 -5.586 1 77.69 98 ASN B O 1
ATOM 2015 N N . PRO B 1 99 ? 7.82 -28.719 -7.074 1 78.25 99 PRO B N 1
ATOM 2016 C CA . PRO B 1 99 ? 9 -28.891 -6.215 1 78.25 99 PRO B CA 1
ATOM 2017 C C . PRO B 1 99 ? 9.648 -27.547 -5.848 1 78.25 99 PRO B C 1
ATOM 2019 O O . PRO B 1 99 ? 10.25 -27.438 -4.773 1 78.25 99 PRO B O 1
ATOM 2022 N N . ALA B 1 100 ? 9.531 -26.609 -6.734 1 78 100 ALA B N 1
ATOM 2023 C CA . ALA B 1 100 ? 10.148 -25.312 -6.492 1 78 100 ALA B CA 1
ATOM 2024 C C . ALA B 1 100 ? 9.508 -24.609 -5.297 1 78 100 ALA B C 1
ATOM 2026 O O . ALA B 1 100 ? 10.086 -23.688 -4.727 1 78 100 ALA B O 1
ATOM 2027 N N . LEU B 1 101 ? 8.391 -25.031 -4.895 1 87.25 101 LEU B N 1
ATOM 2028 C CA . LEU B 1 101 ? 7.645 -24.375 -3.824 1 87.25 101 LEU B CA 1
ATOM 2029 C C . LEU B 1 101 ? 7.617 -25.25 -2.57 1 87.25 101 LEU B C 1
ATOM 2031 O O . LEU B 1 101 ? 7.055 -24.859 -1.548 1 87.25 101 LEU B O 1
ATOM 2035 N N . SER B 1 102 ? 8.227 -26.406 -2.738 1 83.75 102 SER B N 1
ATOM 2036 C CA . SER B 1 102 ? 8.219 -27.344 -1.616 1 83.75 102 SER B CA 1
ATOM 2037 C C . SER B 1 102 ? 8.961 -26.766 -0.414 1 83.75 102 SER B C 1
ATOM 2039 O O . SER B 1 102 ? 10.016 -26.156 -0.566 1 83.75 102 SER B O 1
ATOM 2041 N N . ASN B 1 103 ? 8.422 -26.969 0.769 1 86.19 103 ASN B N 1
ATOM 2042 C CA . ASN B 1 103 ? 9.016 -26.547 2.039 1 86.19 103 ASN B CA 1
ATOM 2043 C C . ASN B 1 103 ? 9.164 -25.031 2.127 1 86.19 103 ASN B C 1
ATOM 2045 O O . ASN B 1 103 ? 10.18 -24.531 2.621 1 86.19 103 ASN B O 1
ATOM 2049 N N . LYS B 1 104 ? 8.359 -24.359 1.466 1 90.94 104 LYS B N 1
ATOM 2050 C CA . LYS B 1 104 ? 8.305 -22.906 1.522 1 90.94 104 LYS B CA 1
ATOM 2051 C C . LYS B 1 104 ? 6.922 -22.422 1.947 1 90.94 104 LYS B C 1
ATOM 2053 O O . LYS B 1 104 ? 5.957 -23.188 1.934 1 90.94 104 LYS B O 1
ATOM 2058 N N . VAL B 1 105 ? 6.891 -21.234 2.457 1 92.69 105 VAL B N 1
ATOM 2059 C CA . VAL B 1 105 ? 5.605 -20.547 2.572 1 92.69 105 VAL B CA 1
ATOM 2060 C C . VAL B 1 105 ? 5.266 -19.859 1.255 1 92.69 105 VAL B C 1
ATOM 2062 O O . VAL B 1 105 ? 6.098 -19.141 0.692 1 92.69 105 VAL B O 1
ATOM 2065 N N . VAL B 1 106 ? 4.121 -20.141 0.719 1 93.69 106 VAL B N 1
ATOM 2066 C CA . VAL B 1 106 ? 3.719 -19.641 -0.589 1 93.69 106 VAL B CA 1
ATOM 2067 C C . VAL B 1 106 ? 2.436 -18.812 -0.455 1 93.69 106 VAL B C 1
ATOM 2069 O O . VAL B 1 106 ? 1.449 -19.297 0.117 1 93.69 106 VAL B O 1
ATOM 2072 N N . CYS B 1 107 ? 2.43 -17.641 -0.957 1 94.69 107 CYS B N 1
ATOM 2073 C CA . CYS B 1 107 ? 1.245 -16.797 -1.022 1 94.69 107 CYS B CA 1
ATOM 2074 C C . CYS B 1 107 ? 0.986 -16.328 -2.451 1 94.69 107 CYS B C 1
ATOM 2076 O O . CYS B 1 107 ? 1.908 -15.906 -3.146 1 94.69 107 CYS B O 1
ATOM 2078 N N . LEU B 1 108 ? -0.202 -16.5 -2.902 1 95 108 LEU B N 1
ATOM 2079 C CA . LEU B 1 108 ? -0.637 -16.031 -4.211 1 95 108 LEU B CA 1
ATOM 2080 C C . LEU B 1 108 ? -1.335 -14.68 -4.098 1 95 108 LEU B C 1
ATOM 2082 O O . LEU B 1 108 ? -2.104 -14.445 -3.162 1 95 108 LEU B O 1
ATOM 2086 N N . TYR B 1 109 ? -1.065 -13.789 -4.996 1 96.44 109 TYR B N 1
ATOM 2087 C CA . TYR B 1 109 ? -1.707 -12.477 -5.098 1 96.44 109 TYR B CA 1
ATOM 2088 C C . TYR B 1 109 ? -2.309 -12.266 -6.48 1 96.44 109 TYR B C 1
ATOM 2090 O O . TYR B 1 109 ? -1.767 -12.75 -7.48 1 96.44 109 TYR B O 1
ATOM 2098 N N . CYS B 1 110 ? -3.328 -11.562 -6.551 1 97.25 110 CYS B N 1
ATOM 2099 C CA . CYS B 1 110 ? -3.945 -11.203 -7.824 1 97.25 110 CYS B CA 1
ATOM 2100 C C . CYS B 1 110 ? -4.613 -9.836 -7.742 1 97.25 110 CYS B C 1
ATOM 2102 O O . CYS B 1 110 ? -5.336 -9.547 -6.785 1 97.25 110 CYS B O 1
ATOM 2104 N N . GLY B 1 111 ? -4.348 -8.992 -8.695 1 97.25 111 GLY B N 1
ATOM 2105 C CA . GLY B 1 111 ? -4.961 -7.676 -8.719 1 97.25 111 GLY B CA 1
ATOM 2106 C C . GLY B 1 111 ? -5.086 -7.105 -10.117 1 97.25 111 GLY B C 1
ATOM 2107 O O . GLY B 1 111 ? -4.402 -7.551 -11.039 1 97.25 111 GLY B O 1
ATOM 2108 N N . LYS B 1 112 ? -5.941 -6.176 -10.242 1 96.31 112 LYS B N 1
ATOM 2109 C CA . LYS B 1 112 ? -6.086 -5.488 -11.516 1 96.31 112 LYS B CA 1
ATOM 2110 C C . LYS B 1 112 ? -4.742 -4.957 -12.016 1 96.31 112 LYS B C 1
ATOM 2112 O O . LYS B 1 112 ? -3.951 -4.43 -11.234 1 96.31 112 LYS B O 1
ATOM 2117 N N . TYR B 1 113 ? -4.555 -5.098 -13.281 1 96.31 113 TYR B N 1
ATOM 2118 C CA . TYR B 1 113 ? -3.305 -4.648 -13.883 1 96.31 113 TYR B CA 1
ATOM 2119 C C . TYR B 1 113 ? -3.172 -3.133 -13.797 1 96.31 113 TYR B C 1
ATOM 2121 O O . TYR B 1 113 ? -4.129 -2.402 -14.062 1 96.31 113 TYR B O 1
ATOM 2129 N N . ASP B 1 114 ? -2.004 -2.682 -13.391 1 95.56 114 ASP B N 1
ATOM 2130 C CA . ASP B 1 114 ? -1.607 -1.279 -13.453 1 95.56 114 ASP B CA 1
ATOM 2131 C C . ASP B 1 114 ? -0.144 -1.141 -13.867 1 95.56 114 ASP B C 1
ATOM 2133 O O . ASP B 1 114 ? 0.707 -1.918 -13.43 1 95.56 114 ASP B O 1
ATOM 2137 N N . LYS B 1 115 ? 0.141 -0.217 -14.656 1 91.88 115 LYS B N 1
ATOM 2138 C CA . LYS B 1 115 ? 1.513 -0.027 -15.117 1 91.88 115 LYS B CA 1
ATOM 2139 C C . LYS B 1 115 ? 2.383 0.579 -14.016 1 91.88 115 LYS B C 1
ATOM 2141 O O . LYS B 1 115 ? 3.607 0.434 -14.039 1 91.88 115 LYS B O 1
ATOM 2146 N N . ASP B 1 116 ? 1.761 1.334 -13.117 1 93.88 116 ASP B N 1
ATOM 2147 C CA . ASP B 1 116 ? 2.48 1.947 -12.008 1 93.88 116 ASP B CA 1
ATOM 2148 C C . ASP B 1 116 ? 2.771 0.926 -10.914 1 93.88 116 ASP B C 1
ATOM 2150 O O . ASP B 1 116 ? 1.864 0.235 -10.445 1 93.88 116 ASP B O 1
ATOM 2154 N N . ALA B 1 117 ? 3.979 0.888 -10.516 1 96.19 117 ALA B N 1
ATOM 2155 C CA . ALA B 1 117 ? 4.422 -0.15 -9.586 1 96.19 117 ALA B CA 1
ATOM 2156 C C . ALA B 1 117 ? 3.719 -0.016 -8.242 1 96.19 117 ALA B C 1
ATOM 2158 O O . ALA B 1 117 ? 3.357 -1.019 -7.617 1 96.19 117 ALA B O 1
ATOM 2159 N N . GLY B 1 118 ? 3.559 1.23 -7.789 1 96.81 118 GLY B N 1
ATOM 2160 C CA . GLY B 1 118 ? 2.879 1.432 -6.52 1 96.81 118 GLY B CA 1
ATOM 2161 C C . GLY B 1 118 ? 1.426 0.994 -6.547 1 96.81 118 GLY B C 1
ATOM 2162 O O . GLY B 1 118 ? 0.977 0.263 -5.66 1 96.81 118 GLY B O 1
ATOM 2163 N N . LYS B 1 119 ? 0.777 1.427 -7.547 1 96.62 119 LYS B N 1
ATOM 2164 C CA . LYS B 1 119 ? -0.625 1.044 -7.684 1 96.62 119 LYS B CA 1
ATOM 2165 C C . LYS B 1 119 ? -0.768 -0.462 -7.883 1 96.62 119 LYS B C 1
ATOM 2167 O O . LYS B 1 119 ? -1.697 -1.078 -7.355 1 96.62 119 LYS B O 1
ATOM 2172 N N . GLN B 1 120 ? 0.134 -0.988 -8.625 1 97.19 120 GLN B N 1
ATOM 2173 C CA . GLN B 1 120 ? 0.075 -2.432 -8.828 1 97.19 120 GLN B CA 1
ATOM 2174 C C . GLN B 1 120 ? 0.247 -3.182 -7.516 1 97.19 120 GLN B C 1
ATOM 2176 O O . GLN B 1 120 ? -0.451 -4.164 -7.258 1 97.19 120 GLN B O 1
ATOM 2181 N N . ALA B 1 121 ? 1.215 -2.76 -6.699 1 98.06 121 ALA B N 1
ATOM 2182 C CA . ALA B 1 121 ? 1.415 -3.393 -5.398 1 98.06 121 ALA B CA 1
ATOM 2183 C C . ALA B 1 121 ? 0.152 -3.305 -4.547 1 98.06 121 ALA B C 1
ATOM 2185 O O . ALA B 1 121 ? -0.237 -4.281 -3.9 1 98.06 121 ALA B O 1
ATOM 2186 N N . ILE B 1 122 ? -0.423 -2.184 -4.551 1 96.94 122 ILE B N 1
ATOM 2187 C CA . ILE B 1 122 ? -1.655 -1.991 -3.793 1 96.94 122 ILE B CA 1
ATOM 2188 C C . ILE B 1 122 ? -2.734 -2.938 -4.316 1 96.94 122 ILE B C 1
ATOM 2190 O O . ILE B 1 122 ? -3.393 -3.629 -3.537 1 96.94 122 ILE B O 1
ATOM 2194 N N . ASN B 1 123 ? -2.914 -2.982 -5.637 1 96.44 123 ASN B N 1
ATOM 2195 C CA . ASN B 1 123 ? -3.92 -3.854 -6.234 1 96.44 123 ASN B CA 1
ATOM 2196 C C . ASN B 1 123 ? -3.664 -5.32 -5.895 1 96.44 123 ASN B C 1
ATOM 2198 O O . ASN B 1 123 ? -4.605 -6.082 -5.664 1 96.44 123 ASN B O 1
ATOM 2202 N N . LEU B 1 124 ? -2.447 -5.699 -5.898 1 97.38 124 LEU B N 1
ATOM 2203 C CA . LEU B 1 124 ? -2.096 -7.078 -5.578 1 97.38 124 LEU B CA 1
ATOM 2204 C C . LEU B 1 124 ? -2.471 -7.414 -4.141 1 97.38 124 LEU B C 1
ATOM 2206 O O . LEU B 1 124 ? -2.945 -8.516 -3.859 1 97.38 124 LEU B O 1
ATOM 2210 N N . ASN B 1 125 ? -2.301 -6.469 -3.287 1 95.75 125 ASN B N 1
ATOM 2211 C CA . ASN B 1 125 ? -2.535 -6.727 -1.871 1 95.75 125 ASN B CA 1
ATOM 2212 C C . ASN B 1 125 ? -4.023 -6.695 -1.535 1 95.75 125 ASN B C 1
ATOM 2214 O O . ASN B 1 125 ? -4.414 -6.98 -0.403 1 95.75 125 ASN B O 1
ATOM 2218 N N . ALA B 1 126 ? -4.797 -6.363 -2.486 1 93.69 126 ALA B N 1
ATOM 2219 C CA . ALA B 1 126 ? -6.242 -6.371 -2.268 1 93.69 126 ALA B CA 1
ATOM 2220 C C . ALA B 1 126 ? -6.777 -7.801 -2.195 1 93.69 126 ALA B C 1
ATOM 2222 O O . ALA B 1 126 ? -7.789 -8.055 -1.542 1 93.69 126 ALA B O 1
ATOM 2223 N N . HIS B 1 127 ? -6.145 -8.773 -2.902 1 93.38 127 HIS B N 1
ATOM 2224 C CA . HIS B 1 127 ? -6.586 -10.156 -2.967 1 93.38 127 HIS B CA 1
ATOM 2225 C C . HIS B 1 127 ? -5.406 -11.117 -2.9 1 93.38 127 HIS B C 1
ATOM 2227 O O . HIS B 1 127 ? -4.566 -11.141 -3.803 1 93.38 127 HIS B O 1
ATOM 2233 N N . TYR B 1 128 ? -5.41 -11.914 -1.877 1 92.5 128 TYR B N 1
ATOM 2234 C CA . TYR B 1 128 ? -4.324 -12.875 -1.749 1 92.5 128 TYR B CA 1
ATOM 2235 C C . TYR B 1 128 ? -4.789 -14.125 -1.015 1 92.5 128 TYR B C 1
ATOM 2237 O O . TYR B 1 128 ? -5.848 -14.125 -0.381 1 92.5 128 TYR B O 1
ATOM 2245 N N . ALA B 1 129 ? -4.012 -15.203 -1.191 1 91.5 129 ALA B N 1
ATOM 2246 C CA . ALA B 1 129 ? -4.332 -16.484 -0.556 1 91.5 129 ALA B CA 1
ATOM 2247 C C . ALA B 1 129 ? -3.066 -17.281 -0.259 1 91.5 129 ALA B C 1
ATOM 2249 O O . ALA B 1 129 ? -2.209 -17.438 -1.131 1 91.5 129 ALA B O 1
ATOM 2250 N N . TYR B 1 130 ? -2.973 -17.734 0.958 1 89.69 130 TYR B N 1
ATOM 2251 C CA . TYR B 1 130 ? -1.903 -18.656 1.312 1 89.69 130 TYR B CA 1
ATOM 2252 C C . TYR B 1 130 ? -2.215 -20.062 0.817 1 89.69 130 TYR B C 1
ATOM 2254 O O . TYR B 1 130 ? -3.357 -20.516 0.905 1 89.69 130 TYR B O 1
ATOM 2262 N N . ILE B 1 131 ? -1.132 -20.641 0.239 1 83.25 131 ILE B N 1
ATOM 2263 C CA . ILE B 1 131 ? -1.364 -21.984 -0.268 1 83.25 131 ILE B CA 1
ATOM 2264 C C . ILE B 1 131 ? -0.935 -23.016 0.778 1 83.25 131 ILE B C 1
ATOM 2266 O O . ILE B 1 131 ? -1.363 -24.172 0.735 1 83.25 131 ILE B O 1
ATOM 2270 N N . ASN B 1 132 ? -0.113 -22.516 1.695 1 75.88 132 ASN B N 1
ATOM 2271 C CA . ASN B 1 132 ? 0.234 -23.438 2.77 1 75.88 132 ASN B CA 1
ATOM 2272 C C . ASN B 1 132 ? -0.924 -23.625 3.744 1 75.88 132 ASN B C 1
ATOM 2274 O O . ASN B 1 132 ? -1.707 -22.703 3.971 1 75.88 132 ASN B O 1
ATOM 2278 N N . THR B 1 133 ? -1.098 -24.797 4.109 1 64.5 133 THR B N 1
ATOM 2279 C CA . THR B 1 133 ? -2.203 -25.125 5 1 64.5 133 THR B CA 1
ATOM 2280 C C . THR B 1 133 ? -1.924 -24.641 6.418 1 64.5 133 THR B C 1
ATOM 2282 O O . THR B 1 133 ? -2.846 -24.5 7.223 1 64.5 133 THR B O 1
ATOM 2285 N N . SER B 1 134 ? -0.733 -24.422 6.633 1 64.69 134 SER B N 1
ATOM 2286 C CA . SER B 1 134 ? -0.424 -23.953 7.98 1 64.69 134 SER B CA 1
ATOM 2287 C C . SER B 1 134 ? -0.512 -22.422 8.07 1 64.69 134 SER B C 1
ATOM 2289 O O . SER B 1 134 ? -0.355 -21.734 7.066 1 64.69 134 SER B O 1
ATOM 2291 N N . ASN B 1 135 ? -1.103 -21.953 9.148 1 67.06 135 ASN B N 1
ATOM 2292 C CA . ASN B 1 135 ? -1.236 -20.547 9.469 1 67.06 135 ASN B CA 1
ATOM 2293 C C . ASN B 1 135 ? 0.125 -19.875 9.656 1 67.06 135 ASN B C 1
ATOM 2295 O O . ASN B 1 135 ? 0.39 -19.281 10.695 1 67.06 135 ASN B O 1
ATOM 2299 N N . ILE B 1 136 ? 0.987 -20.141 8.648 1 81.25 136 ILE B N 1
ATOM 2300 C CA . ILE B 1 136 ? 2.32 -19.562 8.758 1 81.25 136 ILE B CA 1
ATOM 2301 C C . ILE B 1 136 ? 2.43 -18.344 7.836 1 81.25 136 ILE B C 1
ATOM 2303 O O . ILE B 1 136 ? 2.111 -18.438 6.645 1 81.25 136 ILE B O 1
ATOM 2307 N N . ASP B 1 137 ? 2.898 -17.266 8.367 1 86.62 137 ASP B N 1
ATOM 2308 C CA . ASP B 1 137 ? 3.076 -16.031 7.598 1 86.62 137 ASP B CA 1
ATOM 2309 C C . ASP B 1 137 ? 4.395 -16.062 6.824 1 86.62 137 ASP B C 1
ATOM 2311 O O . ASP B 1 137 ? 5.324 -16.781 7.195 1 86.62 137 ASP B O 1
ATOM 2315 N N . LEU B 1 138 ? 4.465 -15.297 5.805 1 91.12 138 LEU B N 1
ATOM 2316 C CA . LEU B 1 138 ? 5.695 -15.102 5.047 1 91.12 138 LEU B CA 1
ATOM 2317 C C . LEU B 1 138 ? 6.801 -14.547 5.938 1 91.12 138 LEU B C 1
ATOM 2319 O O . LEU B 1 138 ? 6.551 -13.68 6.777 1 91.12 138 LEU B O 1
ATOM 2323 N N . ALA B 1 139 ? 7.996 -14.992 5.75 1 91.62 139 ALA B N 1
ATOM 2324 C CA . ALA B 1 139 ? 9.172 -14.461 6.43 1 91.62 139 ALA B CA 1
ATOM 2325 C C . ALA B 1 139 ? 9.555 -13.086 5.875 1 91.62 139 ALA B C 1
ATOM 2327 O O . ALA B 1 139 ? 8.93 -12.602 4.926 1 91.62 139 ALA B O 1
ATOM 2328 N N . GLY B 1 140 ? 10.586 -12.516 6.457 1 92.62 140 GLY B N 1
ATOM 2329 C CA . GLY B 1 140 ? 11.008 -11.172 6.086 1 92.62 140 GLY B CA 1
ATOM 2330 C C . GLY B 1 140 ? 11.617 -11.102 4.695 1 92.62 140 GLY B C 1
ATOM 2331 O O . GLY B 1 140 ? 11.484 -10.078 4.012 1 92.62 140 GLY B O 1
ATOM 2332 N N . GLU B 1 141 ? 12.398 -12.133 4.348 1 94.75 141 GLU B N 1
ATOM 2333 C CA . GLU B 1 141 ? 12.984 -12.195 3.012 1 94.75 141 GLU B CA 1
ATOM 2334 C C . GLU B 1 141 ? 12.102 -12.992 2.057 1 94.75 141 GLU B C 1
ATOM 2336 O O . GLU B 1 141 ? 11.859 -14.18 2.271 1 94.75 141 GLU B O 1
ATOM 2341 N N . ARG B 1 142 ? 11.734 -12.32 0.986 1 95.94 142 ARG B N 1
ATOM 2342 C CA . ARG B 1 142 ? 10.734 -12.914 0.097 1 95.94 142 ARG B CA 1
ATOM 2343 C C . ARG B 1 142 ? 11.188 -12.844 -1.357 1 95.94 142 ARG B C 1
ATOM 2345 O O . ARG B 1 142 ? 11.969 -11.953 -1.728 1 95.94 142 ARG B O 1
ATOM 2352 N N . GLN B 1 143 ? 10.773 -13.789 -2.131 1 96.69 143 GLN B N 1
ATOM 2353 C CA . GLN B 1 143 ? 10.906 -13.781 -3.584 1 96.69 143 GLN B CA 1
ATOM 2354 C C . GLN B 1 143 ? 9.539 -13.711 -4.266 1 96.69 143 GLN B C 1
ATOM 2356 O O . GLN B 1 143 ? 8.562 -14.266 -3.764 1 96.69 143 GLN B O 1
ATOM 2361 N N . ILE B 1 144 ? 9.539 -13.031 -5.395 1 97.94 144 ILE B N 1
ATOM 2362 C CA . ILE B 1 144 ? 8.258 -12.836 -6.059 1 97.94 144 ILE B CA 1
ATOM 2363 C C . ILE B 1 144 ? 8.391 -13.141 -7.547 1 97.94 144 ILE B C 1
ATOM 2365 O O . ILE B 1 144 ? 9.375 -12.742 -8.18 1 97.94 144 ILE B O 1
ATOM 2369 N N . GLY B 1 145 ? 7.512 -13.898 -8.125 1 97.5 145 GLY B N 1
ATOM 2370 C CA . GLY B 1 145 ? 7.254 -14.023 -9.555 1 97.5 145 GLY B CA 1
ATOM 2371 C C . GLY B 1 145 ? 5.973 -13.336 -9.984 1 97.5 145 GLY B C 1
ATOM 2372 O O . GLY B 1 145 ? 4.996 -13.305 -9.234 1 97.5 145 GLY B O 1
ATOM 2373 N N . LEU B 1 146 ? 6.043 -12.82 -11.203 1 97.94 146 LEU B N 1
ATOM 2374 C CA . LEU B 1 146 ? 4.902 -12.07 -11.711 1 97.94 146 LEU B CA 1
ATOM 2375 C C . LEU B 1 146 ? 4.539 -12.508 -13.125 1 97.94 146 LEU B C 1
ATOM 2377 O O . LEU B 1 146 ? 5.418 -12.883 -13.906 1 97.94 146 LEU B O 1
ATOM 2381 N N . ILE B 1 147 ? 3.27 -12.352 -13.445 1 96.94 147 ILE B N 1
ATOM 2382 C CA . ILE B 1 147 ? 2.799 -12.555 -14.805 1 96.94 147 ILE B CA 1
ATOM 2383 C C . ILE B 1 147 ? 1.566 -11.695 -15.062 1 96.94 147 ILE B C 1
ATOM 2385 O O . ILE B 1 147 ? 0.744 -11.492 -14.172 1 96.94 147 ILE B O 1
ATOM 2389 N N . THR B 1 148 ? 1.549 -11.109 -16.172 1 96.69 148 THR B N 1
ATOM 2390 C CA . THR B 1 148 ? 0.318 -10.484 -16.641 1 96.69 148 THR B CA 1
ATOM 2391 C C . THR B 1 148 ? -0.567 -11.5 -17.344 1 96.69 148 THR B C 1
ATOM 2393 O O . THR B 1 148 ? -0.096 -12.242 -18.219 1 96.69 148 THR B O 1
ATOM 2396 N N . THR B 1 149 ? -1.781 -11.594 -16.938 1 96.31 149 THR B N 1
ATOM 2397 C CA . THR B 1 149 ? -2.732 -12.531 -17.516 1 96.31 149 THR B CA 1
ATOM 2398 C C . THR B 1 149 ? -4.148 -11.969 -17.469 1 96.31 149 THR B C 1
ATOM 2400 O O . THR B 1 149 ? -4.34 -10.766 -17.297 1 96.31 149 THR B O 1
ATOM 2403 N N . SER B 1 150 ? -5.066 -12.789 -17.844 1 95.38 150 SER B N 1
ATOM 2404 C CA . SER B 1 150 ? -6.465 -12.375 -17.812 1 95.38 150 SER B CA 1
ATOM 2405 C C . SER B 1 150 ? -7.383 -13.555 -17.484 1 95.38 150 SER B C 1
ATOM 2407 O O . SER B 1 150 ? -6.973 -14.711 -17.594 1 95.38 150 SER B O 1
ATOM 2409 N N . PHE B 1 151 ? -8.508 -13.234 -17.047 1 94.81 151 PHE B N 1
ATOM 2410 C CA . PHE B 1 151 ? -9.586 -14.211 -16.922 1 94.81 151 PHE B CA 1
ATOM 2411 C C . PHE B 1 151 ? -10.914 -13.617 -17.375 1 94.81 151 PHE B C 1
ATOM 2413 O O . PHE B 1 151 ? -11.031 -12.398 -17.531 1 94.81 151 PHE B O 1
ATOM 2420 N N . THR B 1 152 ? -11.828 -14.469 -17.719 1 93.5 152 THR B N 1
ATOM 2421 C CA . THR B 1 152 ? -13.18 -14.047 -18.078 1 93.5 152 THR B CA 1
ATOM 2422 C C . THR B 1 152 ? -14.086 -14.047 -16.844 1 93.5 152 THR B C 1
ATOM 2424 O O . THR B 1 152 ? -14.227 -15.062 -16.172 1 93.5 152 THR B O 1
ATOM 2427 N N . ASP B 1 153 ? -14.703 -12.977 -16.578 1 92.19 153 ASP B N 1
ATOM 2428 C CA . ASP B 1 153 ? -15.539 -12.883 -15.391 1 92.19 153 ASP B CA 1
ATOM 2429 C C . ASP B 1 153 ? -16.922 -13.461 -15.648 1 92.19 153 ASP B C 1
ATOM 2431 O O . ASP B 1 153 ? -17.172 -14.047 -16.703 1 92.19 153 ASP B O 1
ATOM 2435 N N . THR B 1 154 ? -17.75 -13.43 -14.648 1 90.19 154 THR B N 1
ATOM 2436 C CA . THR B 1 154 ? -19.062 -14.07 -14.695 1 90.19 154 THR B CA 1
ATOM 2437 C C . THR B 1 154 ? -19.953 -13.422 -15.742 1 90.19 154 THR B C 1
ATOM 2439 O O . THR B 1 154 ? -20.922 -14.031 -16.219 1 90.19 154 THR B O 1
ATOM 2442 N N . ASN B 1 155 ? -19.734 -12.211 -16.156 1 93.38 155 ASN B N 1
ATOM 2443 C CA . ASN B 1 155 ? -20.5 -11.484 -17.156 1 93.38 155 ASN B CA 1
ATOM 2444 C C . ASN B 1 155 ? -19.906 -11.648 -18.547 1 93.38 155 ASN B C 1
ATOM 2446 O O . ASN B 1 155 ? -20.359 -11.016 -19.5 1 93.38 155 ASN B O 1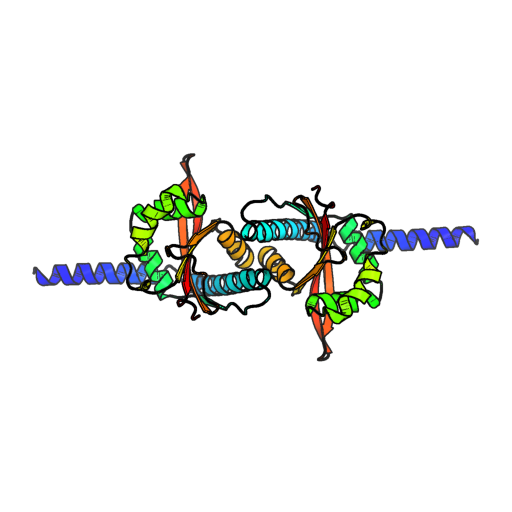
ATOM 2450 N N . GLY B 1 156 ? -18.859 -12.391 -18.672 1 92.88 156 GLY B N 1
ATOM 2451 C CA . GLY B 1 156 ? -18.234 -12.648 -19.953 1 92.88 156 GLY B CA 1
ATOM 2452 C C . GLY B 1 156 ? -17.188 -11.625 -20.328 1 92.88 156 GLY B C 1
ATOM 2453 O O . GLY B 1 156 ? -16.672 -11.641 -21.438 1 92.88 156 GLY B O 1
ATOM 2454 N N . LYS B 1 157 ? -16.844 -10.758 -19.422 1 94.88 157 LYS B N 1
ATOM 2455 C CA . LYS B 1 157 ? -15.844 -9.727 -19.672 1 94.88 157 LYS B CA 1
ATOM 2456 C C . LYS B 1 157 ? -14.438 -10.211 -19.312 1 94.88 157 LYS B C 1
ATOM 2458 O O . LYS B 1 157 ? -14.242 -10.836 -18.281 1 94.88 157 LYS B O 1
ATOM 2463 N N . LYS B 1 158 ? -13.547 -9.891 -20.188 1 95.62 158 LYS B N 1
ATOM 2464 C CA . LYS B 1 158 ? -12.148 -10.203 -19.922 1 95.62 158 LYS B CA 1
ATOM 2465 C C . LYS B 1 158 ? -11.531 -9.195 -18.953 1 95.62 158 LYS B C 1
ATOM 2467 O O . LYS B 1 158 ? -11.555 -7.988 -19.203 1 95.62 158 LYS B O 1
ATOM 2472 N N . VAL B 1 159 ? -10.992 -9.68 -17.875 1 96.12 159 VAL B N 1
ATOM 2473 C CA . VAL B 1 159 ? -10.352 -8.844 -16.859 1 96.12 159 VAL B CA 1
ATOM 2474 C C . VAL B 1 159 ? -8.844 -9.062 -16.891 1 96.12 159 VAL B C 1
ATOM 2476 O O . VAL B 1 159 ? -8.359 -10.164 -16.625 1 96.12 159 VAL B O 1
ATOM 2479 N N . LYS B 1 160 ? -8.117 -8.031 -17.219 1 97.25 160 LYS B N 1
ATOM 2480 C CA . LYS B 1 160 ? -6.656 -8.078 -17.203 1 97.25 160 LYS B CA 1
ATOM 2481 C C . LYS B 1 160 ? -6.105 -7.906 -15.797 1 97.25 160 LYS B C 1
ATOM 2483 O O . LYS B 1 160 ? -6.43 -6.934 -15.109 1 97.25 160 LYS B O 1
ATOM 2488 N N . VAL B 1 161 ? -5.293 -8.844 -15.406 1 98 161 VAL B N 1
ATOM 2489 C CA . VAL B 1 161 ? -4.801 -8.828 -14.031 1 98 161 VAL B CA 1
ATOM 2490 C C . VAL B 1 161 ? -3.297 -9.094 -14.023 1 98 161 VAL B C 1
ATOM 2492 O O . VAL B 1 161 ? -2.729 -9.523 -15.023 1 98 161 VAL B O 1
ATOM 2495 N N . ARG B 1 162 ? -2.676 -8.68 -12.938 1 97.94 162 ARG B N 1
ATOM 2496 C CA . ARG B 1 162 ? -1.372 -9.203 -12.531 1 97.94 162 ARG B CA 1
ATOM 2497 C C . ARG B 1 162 ? -1.518 -10.289 -11.484 1 97.94 162 ARG B C 1
ATOM 2499 O O . ARG B 1 162 ? -2.291 -10.148 -10.531 1 97.94 162 ARG B O 1
ATOM 2506 N N . PHE B 1 163 ? -0.906 -11.352 -11.742 1 97.81 163 PHE B N 1
ATOM 2507 C CA . PHE B 1 163 ? -0.861 -12.484 -10.82 1 97.81 163 PHE B CA 1
ATOM 2508 C C . PHE B 1 163 ? 0.551 -12.688 -10.281 1 97.81 163 PHE B C 1
ATOM 2510 O O . PHE B 1 163 ? 1.523 -12.602 -11.039 1 97.81 163 PHE B O 1
ATOM 2517 N N . ALA B 1 164 ? 0.657 -12.883 -8.977 1 97.81 164 ALA B N 1
ATOM 2518 C CA . ALA B 1 164 ? 1.973 -13.023 -8.359 1 97.81 164 ALA B CA 1
ATOM 2519 C C . ALA B 1 164 ? 2.023 -14.242 -7.441 1 97.81 164 ALA B C 1
ATOM 2521 O O . ALA B 1 164 ? 1.033 -14.578 -6.789 1 97.81 164 ALA B O 1
ATOM 2522 N N . VAL B 1 165 ? 3.145 -14.859 -7.445 1 96.38 165 VAL B N 1
ATOM 2523 C CA . VAL B 1 165 ? 3.5 -15.828 -6.414 1 96.38 165 VAL B CA 1
ATOM 2524 C C . VAL B 1 165 ? 4.637 -15.281 -5.555 1 96.38 165 VAL B C 1
ATOM 2526 O O . VAL B 1 165 ? 5.664 -14.844 -6.082 1 96.38 165 VAL B O 1
ATOM 2529 N N . VAL B 1 166 ? 4.445 -15.25 -4.277 1 96.31 166 VAL B N 1
ATOM 2530 C CA . VAL B 1 166 ? 5.457 -14.82 -3.316 1 96.31 166 VAL B CA 1
ATOM 2531 C C . VAL B 1 166 ? 5.828 -15.984 -2.402 1 96.31 166 VAL B C 1
ATOM 2533 O O . VAL B 1 166 ? 4.949 -16.656 -1.852 1 96.31 166 VAL B O 1
ATOM 2536 N N . VAL B 1 167 ? 7.129 -16.156 -2.289 1 95.44 167 VAL B N 1
ATOM 2537 C CA . VAL B 1 167 ? 7.59 -17.297 -1.487 1 95.44 167 VAL B CA 1
ATOM 2538 C C . VAL B 1 167 ? 8.602 -16.812 -0.451 1 95.44 167 VAL B C 1
ATOM 2540 O O . VAL B 1 167 ? 9.312 -15.828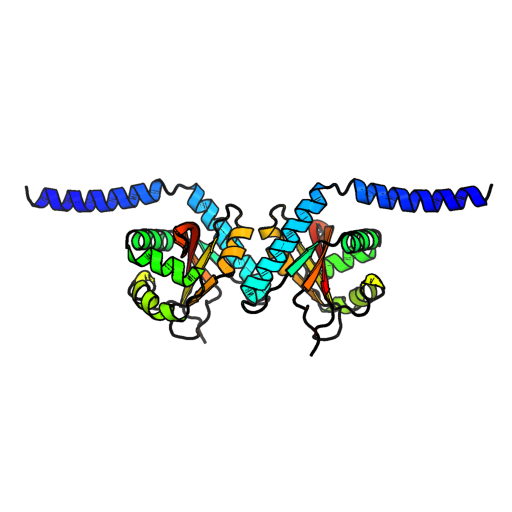 -0.675 1 95.44 167 VAL B O 1
ATOM 2543 N N . SER B 1 168 ? 8.602 -17.469 0.637 1 94.31 168 SER B N 1
ATOM 2544 C CA . SER B 1 168 ? 9.641 -17.297 1.648 1 94.31 168 SER B CA 1
ATOM 2545 C C . SER B 1 168 ? 10 -18.609 2.316 1 94.31 168 SER B C 1
ATOM 2547 O O . SER B 1 168 ? 9.297 -19.609 2.141 1 94.31 168 SER B O 1
ATOM 2549 N N . GLU B 1 169 ? 11.156 -18.562 2.932 1 92 169 GLU B N 1
ATOM 2550 C CA . GLU B 1 169 ? 11.445 -19.688 3.816 1 92 169 GLU B CA 1
ATOM 2551 C C . GLU B 1 169 ? 10.445 -19.75 4.969 1 92 169 GLU B C 1
ATOM 2553 O O . GLU B 1 169 ? 9.781 -18.766 5.273 1 92 169 GLU B O 1
ATOM 2558 N N . ILE B 1 170 ? 10.305 -20.906 5.527 1 87.12 170 ILE B N 1
ATOM 2559 C CA . ILE B 1 170 ? 9.508 -21.047 6.746 1 87.12 170 ILE B CA 1
ATOM 2560 C C . ILE B 1 170 ? 10.195 -20.297 7.891 1 87.12 170 ILE B C 1
ATOM 2562 O O . ILE B 1 170 ? 11.367 -20.547 8.188 1 87.12 170 ILE B O 1
ATOM 2566 N N . PRO B 1 171 ? 9.477 -19.312 8.422 1 82.5 171 PRO B N 1
ATOM 2567 C CA . PRO B 1 171 ? 10.102 -18.594 9.531 1 82.5 171 PRO B CA 1
ATOM 2568 C C . PRO B 1 171 ? 10.539 -19.516 10.664 1 82.5 171 PRO B C 1
ATOM 2570 O O . PRO B 1 171 ? 9.852 -20.484 10.984 1 82.5 171 PRO B O 1
ATOM 2573 N N . LYS B 1 172 ? 11.688 -19.297 11.062 1 78.56 172 LYS B N 1
ATOM 2574 C CA . LYS B 1 172 ? 12.18 -20.047 12.211 1 78.56 172 LYS B CA 1
ATOM 2575 C C . LYS B 1 172 ? 11.547 -19.562 13.508 1 78.56 172 LYS B C 1
ATOM 2577 O O . LYS B 1 172 ? 11.32 -18.359 13.68 1 78.56 172 LYS B O 1
ATOM 2582 N N . PRO B 1 173 ? 11.18 -20.5 14.477 1 69.44 173 PRO B N 1
ATOM 2583 C CA . PRO B 1 173 ? 10.617 -20.094 15.766 1 69.44 173 PRO B CA 1
ATOM 2584 C C . PRO B 1 173 ? 11.547 -19.156 16.547 1 69.44 173 PRO B C 1
ATOM 2586 O O . PRO B 1 173 ? 12.766 -19.234 16.391 1 69.44 173 PRO B O 1
#

Foldseek 3Di:
DVVVVVVVVVVCVVVVLVVVVPVCDPVVQVLQQLLQQLLQVVVCVPVVPARAHEGEDPVQQSVVVVLVVDPCSLVVQVCQLVVVVVCLQVVLVVPAPDPVQDQKWKKKFKFADDSDSNVLSVRRVVTMDTSDPDPFDADRYKYKHKDWDWHQDPVRDITIMIMMMMIHHGDDD/DVVVVVVVVVVVVVVVLVVVVPVCDPVVQVLQQLLQQLLQVVVCVPVVPFRAHEGEDPVQQSVVVVLVVDPCSLVVQVCQLVVVVVCLQVVLVVPAVDPVQDQKWKKKFKFADDSDSNVLSVRRVVTMDTSDPDPFDADRYKYKHKDWDWHQDPVRDITIMIMMMMIHHGDDD

Organism: NCBI:txid853